Protein AF-0000000074021430 (afdb_homodimer)

Nearest PDB structures (foldseek):
  6lkw-assembly2_B  TM=9.966E-01  e=2.541E-20  Oncomelania hupensis
  6lkv-assembly1_A  TM=9.951E-01  e=5.961E-20  Oncomelania hupensis
  6lkw-assembly2_D  TM=9.944E-01  e=7.749E-20  Oncomelania hupensis
  6lkv-assembly2_C  TM=9.952E-01  e=1.149E-19  Oncomelania hupensis
  6lr3-assembly2_B  TM=9.972E-01  e=2.695E-19  Oncomelania hupensis

Organism: Pomacea canaliculata (NCBI:txid400727)

InterPro domains:
  IPR001398 Macrophage migration inhibitory factor [PF01187] (2-112)
  IPR001398 Macrophage migration inhibitory factor [PTHR11954] (1-112)
  IPR014347 Tautomerase/MIF superfamily [G3DSA:3.30.429.10] (1-115)
  IPR014347 Tautomerase/MIF superfamily [SSF55331] (2-114)

Solvent-accessible surface area (backbone atoms only — not comparable to full-atom values): 15609 Å² total; per-residue (Å²): 98,39,38,38,38,37,41,23,38,40,55,62,84,59,52,56,92,57,50,62,64,53,48,47,53,52,47,23,66,73,61,69,46,66,62,90,51,54,44,80,45,77,40,53,55,37,56,42,29,48,42,50,37,80,62,56,36,38,46,32,40,38,34,24,51,31,70,72,44,58,69,52,44,44,53,50,45,43,52,50,48,52,51,40,32,72,51,63,65,28,55,59,79,38,37,35,42,35,56,41,83,39,59,32,78,78,36,76,56,95,94,34,62,41,59,64,70,59,51,66,63,52,88,64,72,74,71,78,71,82,74,81,77,75,77,73,79,80,128,98,38,40,37,39,38,39,23,37,41,56,61,86,59,52,58,90,56,51,58,41,52,49,38,53,52,47,23,65,73,59,70,46,66,50,72,49,32,34,43,35,50,40,54,55,36,99,52,65,63,94,86,37,79,60,55,36,38,45,31,39,39,34,25,50,31,72,74,44,74,71,53,46,51,52,50,47,54,53,50,48,52,51,41,32,72,51,63,64,31,54,72,92,39,52,46,75,45,81,41,84,41,57,31,59,33,27,41,48,62,76,35,57,41,59,66,71,56,49,66,62,55,88,66,71,74,72,80,71,82,77,80,78,74,78,77,76,78,124

Foldseek 3Di:
DKAKEKEKLFDPVLADPCLQVVVLVVCCVLQLDDSVVYHYHYDYNDPDDDPPDRAIAMEMEIEDAASDDPVSVVVVLVVVLVSCCVRRVHDSVRYHYYYDYDQQQRDDDPRHGGDNVVNVVPPPPRPPDPPPPPPPPDD/DKAKEKEKLFDPVLADPCLFVVVLVVVCVLQLDDSVVYHYHYHYNDPDDDPPDRAIAMEMEIEDQASDDDVSVVVVLVVVLVSCCVRRVHDSVRYHYHYDYDQQQRDDDPHGTGDNVVRVVPPPPRPPDPPPPPPPPDD

Sequence (278 aa):
MPIICINTNVPSRVVPTFFHAKLTNMMFQALQKPREVVFIDLRAEADLMMGGDRNACVYATIECIGRLNPEKNLEITRMLEDYFIEHLKVRRERIVIIFKPVSALYCSFNGELHDPKIEQDLDLPLCPSASKETGGSSEMPIICINTNVPSRVVPTFFHAKLTNMMFQALQKPREVVFIDLRAEADLMMGGDRNACVYATIECIGRLNPEKNLEITRMLEDYFIEHLKVRRERIVIIFKPVSALYCSFNGELHDPKIEQDLDLPLCPSASKETGGSSE

pLDDT: mean 87.42, std 20.45, range [22.45, 98.81]

Radius of gyration: 21.58 Å; Cα contacts (8 Å, |Δi|>4): 486; chains: 2; bounding box: 51×89×57 Å

Structure (mmCIF, N/CA/C/O backbone):
data_AF-0000000074021430-model_v1
#
loop_
_entity.id
_entity.type
_entity.pdbx_description
1 polymer 'L-dopachrome isomerase'
#
loop_
_atom_site.group_PDB
_atom_site.id
_atom_site.type_symbol
_atom_site.label_atom_id
_atom_site.label_alt_id
_atom_site.label_comp_id
_atom_site.label_asym_id
_atom_site.label_entity_id
_atom_site.label_seq_id
_atom_site.pdbx_PDB_ins_code
_atom_site.Cartn_x
_atom_site.Cartn_y
_atom_site.Cartn_z
_atom_site.occupancy
_atom_site.B_iso_or_equiv
_atom_site.auth_seq_id
_atom_site.auth_comp_id
_atom_site.auth_asym_id
_atom_site.auth_atom_id
_atom_site.pdbx_PDB_model_num
ATOM 1 N N . MET A 1 1 ? 0.173 -18.625 0.93 1 83.44 1 MET A N 1
ATOM 2 C CA . MET A 1 1 ? -0.634 -17.609 1.598 1 83.44 1 MET A CA 1
ATOM 3 C C . MET A 1 1 ? -0.475 -16.25 0.915 1 83.44 1 MET A C 1
ATOM 5 O O . MET A 1 1 ? 0.293 -15.406 1.377 1 83.44 1 MET A O 1
ATOM 9 N N . PRO A 1 2 ? -1.214 -16.234 -0.148 1 94.44 2 PRO A N 1
ATOM 10 C CA . PRO A 1 2 ? -1.185 -14.906 -0.772 1 94.44 2 PRO A CA 1
ATOM 11 C C . PRO A 1 2 ? -2.199 -13.945 -0.16 1 94.44 2 PRO A C 1
ATOM 13 O O . PRO A 1 2 ? -3.348 -14.328 0.081 1 94.44 2 PRO A O 1
ATOM 16 N N . ILE A 1 3 ? -1.772 -12.781 0.214 1 97.44 3 ILE A N 1
ATOM 17 C CA . ILE A 1 3 ? -2.629 -11.703 0.702 1 97.44 3 ILE A CA 1
ATOM 18 C C . ILE A 1 3 ? -2.639 -10.555 -0.304 1 97.44 3 ILE A C 1
ATOM 20 O O . ILE A 1 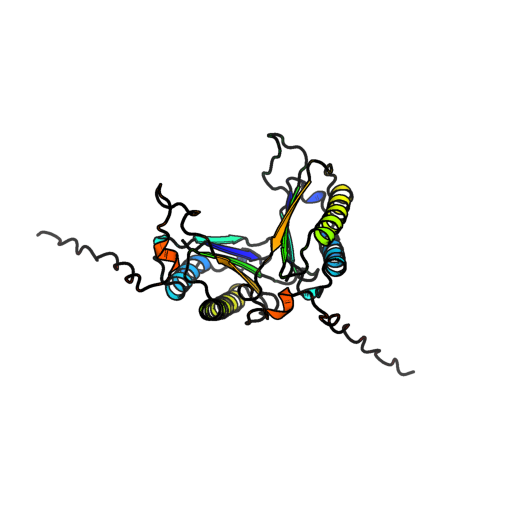3 ? -1.599 -9.953 -0.579 1 97.44 3 ILE A O 1
ATOM 24 N N . ILE A 1 4 ? -3.822 -10.312 -0.84 1 98.38 4 ILE A N 1
ATOM 25 C CA . ILE A 1 4 ? -4 -9.211 -1.785 1 98.38 4 ILE A CA 1
ATOM 26 C C . ILE A 1 4 ? -4.801 -8.094 -1.129 1 98.38 4 ILE A C 1
ATOM 28 O O . ILE A 1 4 ? -5.988 -8.25 -0.845 1 98.38 4 ILE A O 1
ATOM 32 N N . CYS A 1 5 ? -4.148 -7.008 -0.917 1 98.56 5 CYS A N 1
ATOM 33 C CA . CYS A 1 5 ? -4.797 -5.824 -0.362 1 98.56 5 CYS A CA 1
ATOM 34 C C . CYS A 1 5 ? -5.004 -4.762 -1.435 1 98.56 5 CYS A C 1
ATOM 36 O O . CYS A 1 5 ? -4.051 -4.359 -2.105 1 98.56 5 CYS A O 1
ATOM 38 N N . ILE A 1 6 ? -6.215 -4.34 -1.531 1 98.62 6 ILE A N 1
ATOM 39 C CA . ILE A 1 6 ? -6.574 -3.352 -2.545 1 98.62 6 ILE A CA 1
ATOM 40 C C . ILE A 1 6 ? -7.133 -2.1 -1.871 1 98.62 6 ILE A C 1
ATOM 42 O O . ILE A 1 6 ? -8.117 -2.172 -1.136 1 98.62 6 ILE A O 1
ATOM 46 N N . ASN A 1 7 ? -6.484 -0.989 -2.098 1 98.5 7 ASN A N 1
ATOM 47 C CA . ASN A 1 7 ? -6.934 0.303 -1.591 1 98.5 7 ASN A CA 1
ATOM 48 C C . ASN A 1 7 ? -7.375 1.228 -2.723 1 98.5 7 ASN A C 1
ATOM 50 O O . ASN A 1 7 ? -6.617 1.47 -3.662 1 98.5 7 ASN A O 1
ATOM 54 N N . THR A 1 8 ? -8.602 1.687 -2.609 1 98.5 8 THR A N 1
ATOM 55 C CA . THR A 1 8 ? -9.125 2.531 -3.678 1 98.5 8 THR A CA 1
ATOM 56 C C . THR A 1 8 ? -10.078 3.582 -3.117 1 98.5 8 THR A C 1
ATOM 58 O O . THR A 1 8 ? -10.672 3.387 -2.055 1 98.5 8 THR A O 1
ATOM 61 N N . ASN A 1 9 ? -10.156 4.707 -3.801 1 98.19 9 ASN A N 1
ATOM 62 C CA . ASN A 1 9 ? -11.094 5.75 -3.391 1 98.19 9 ASN A CA 1
ATOM 63 C C . ASN A 1 9 ? -12.43 5.621 -4.117 1 98.19 9 ASN A C 1
ATOM 65 O O . ASN A 1 9 ? -13.297 6.488 -3.992 1 98.19 9 ASN A O 1
ATOM 69 N N . VAL A 1 10 ? -12.539 4.578 -4.84 1 97.94 10 VAL A N 1
ATOM 70 C CA . VAL A 1 10 ? -13.773 4.309 -5.566 1 97.94 10 VAL A CA 1
ATOM 71 C C . VAL A 1 10 ? -14.891 3.977 -4.582 1 97.94 10 VAL A C 1
ATOM 73 O O . VAL A 1 10 ? -14.68 3.244 -3.611 1 97.94 10 VAL A O 1
ATOM 76 N N . PRO A 1 11 ? -16.109 4.547 -4.836 1 97.12 11 PRO A N 1
ATOM 77 C CA . PRO A 1 11 ? -17.234 4.242 -3.945 1 97.12 11 PRO A CA 1
ATOM 78 C C . PRO A 1 11 ? -17.562 2.752 -3.898 1 97.12 11 PRO A C 1
ATOM 80 O O . PRO A 1 11 ? -17.469 2.062 -4.914 1 97.12 11 PRO A O 1
ATOM 83 N N . SER A 1 12 ? -17.969 2.285 -2.717 1 95.88 12 SER A N 1
ATOM 84 C CA . SER A 1 12 ? -18.266 0.872 -2.502 1 95.88 12 SER A CA 1
ATOM 85 C C . SER A 1 12 ? -19.406 0.398 -3.4 1 95.88 12 SER A C 1
ATOM 87 O O . SER A 1 12 ? -19.453 -0.773 -3.781 1 95.88 12 SER A O 1
ATOM 89 N N . ARG A 1 13 ? -20.219 1.266 -3.744 1 95.31 13 ARG A N 1
ATOM 90 C CA . ARG A 1 13 ? -21.391 0.913 -4.547 1 95.31 13 ARG A CA 1
ATOM 91 C C . ARG A 1 13 ? -20.984 0.494 -5.953 1 95.31 13 ARG A C 1
ATOM 93 O O . ARG A 1 13 ? -21.734 -0.188 -6.648 1 95.31 13 ARG A O 1
ATOM 100 N N . VAL A 1 14 ? -19.859 0.948 -6.43 1 94.69 14 VAL A N 1
ATOM 101 C CA . VAL A 1 14 ? -19.375 0.645 -7.773 1 94.69 14 VAL A CA 1
ATOM 102 C C . VAL A 1 14 ? -18.766 -0.754 -7.797 1 94.69 14 VAL A C 1
ATOM 104 O O . VAL A 1 14 ? -18.594 -1.346 -8.867 1 94.69 14 VAL A O 1
ATOM 107 N N . VAL A 1 15 ? -18.453 -1.383 -6.664 1 96.44 15 VAL A N 1
ATOM 108 C CA . VAL A 1 15 ? -17.797 -2.678 -6.574 1 96.44 15 VAL A CA 1
ATOM 109 C C . VAL A 1 15 ? -18.812 -3.799 -6.777 1 96.44 15 VAL A C 1
ATOM 111 O O . VAL A 1 15 ? -19.734 -3.963 -5.973 1 96.44 15 VAL A O 1
ATOM 114 N N . PRO A 1 16 ? -18.609 -4.539 -7.77 1 97.06 16 PRO A N 1
ATOM 115 C CA . PRO A 1 16 ? -19.547 -5.637 -8 1 97.06 16 PRO A CA 1
ATOM 116 C C . PRO A 1 16 ? -19.547 -6.664 -6.871 1 97.06 16 PRO A C 1
ATOM 118 O O . PRO A 1 16 ? -18.531 -6.848 -6.199 1 97.06 16 PRO A O 1
ATOM 121 N N . THR A 1 17 ? -20.625 -7.398 -6.73 1 96.5 17 THR A N 1
ATOM 122 C CA . THR A 1 17 ? -20.781 -8.367 -5.652 1 96.5 17 THR A CA 1
ATOM 123 C C . THR A 1 17 ? -19.844 -9.555 -5.848 1 96.5 17 THR A C 1
ATOM 125 O O . THR A 1 17 ? -19.438 -10.195 -4.879 1 96.5 17 THR A O 1
ATOM 128 N N . PHE A 1 18 ? -19.5 -9.812 -7.098 1 97.44 18 PHE A N 1
ATOM 129 C CA . PHE A 1 18 ? -18.688 -10.977 -7.402 1 97.44 18 PHE A CA 1
ATOM 130 C C . PHE A 1 18 ? -17.203 -10.625 -7.348 1 97.44 18 PHE A C 1
ATOM 132 O O . PHE A 1 18 ? -16.344 -11.477 -7.602 1 97.44 18 PHE A O 1
ATOM 139 N N . PHE A 1 19 ? -16.891 -9.445 -7.043 1 98.12 19 PHE A N 1
ATOM 140 C CA . PHE A 1 19 ? -15.547 -8.898 -7.172 1 98.12 19 PHE A CA 1
ATOM 141 C C . PHE A 1 19 ? -14.539 -9.773 -6.434 1 98.12 19 PHE A C 1
ATOM 143 O O . PHE A 1 19 ? -13.531 -10.188 -7.012 1 98.12 19 PHE A O 1
ATOM 150 N N . HIS A 1 20 ? -14.844 -10.141 -5.188 1 97.94 20 HIS A N 1
ATOM 151 C CA . HIS A 1 20 ? -13.914 -10.883 -4.336 1 97.94 20 HIS A CA 1
ATOM 152 C C . HIS A 1 20 ? -13.734 -12.312 -4.824 1 97.94 20 HIS A C 1
ATOM 154 O O . HIS A 1 20 ? -12.609 -12.797 -4.949 1 97.94 20 HIS A O 1
ATOM 160 N N . ALA A 1 21 ? -14.805 -12.977 -5.145 1 97.56 21 ALA A N 1
ATOM 161 C CA . ALA A 1 21 ? -14.766 -14.375 -5.555 1 97.56 21 ALA A CA 1
ATOM 162 C C . ALA A 1 21 ? -14.023 -14.539 -6.875 1 97.56 21 ALA A C 1
ATOM 164 O O . ALA A 1 21 ? -13.188 -15.43 -7.02 1 97.56 21 ALA A O 1
ATOM 165 N N . LYS A 1 22 ? -14.367 -13.711 -7.773 1 98 22 LYS A N 1
ATOM 166 C CA . LYS A 1 22 ? -13.711 -13.766 -9.078 1 98 22 LYS A CA 1
ATOM 167 C C . LYS A 1 22 ? -12.211 -13.5 -8.953 1 98 22 LYS A C 1
ATOM 169 O O . LYS A 1 22 ? -11.398 -14.188 -9.562 1 98 22 LYS A O 1
ATOM 174 N N . LEU A 1 23 ? -11.875 -12.523 -8.172 1 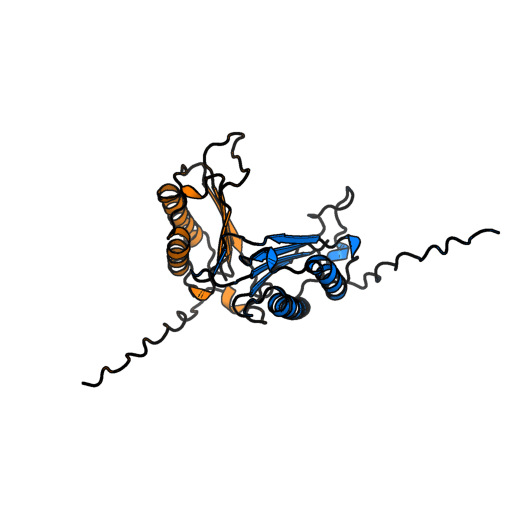98.06 23 LEU A N 1
ATOM 175 C CA . LEU A 1 23 ? -10.461 -12.203 -7.973 1 98.06 23 LEU A CA 1
ATOM 176 C C . LEU A 1 23 ? -9.734 -13.352 -7.297 1 98.06 23 LEU A C 1
ATOM 178 O O . LEU A 1 23 ? -8.586 -13.648 -7.633 1 98.06 23 LEU A O 1
ATOM 182 N N . THR A 1 24 ? -10.383 -13.961 -6.359 1 97.75 24 THR A N 1
ATOM 183 C CA . THR A 1 24 ? -9.797 -15.117 -5.699 1 97.75 24 THR A CA 1
ATOM 184 C C . THR A 1 24 ? -9.445 -16.203 -6.715 1 97.75 24 THR A C 1
ATOM 186 O O . THR A 1 24 ? -8.344 -16.766 -6.676 1 97.75 24 THR A O 1
ATOM 189 N N . ASN A 1 25 ? -10.32 -16.438 -7.602 1 97.12 25 ASN A N 1
ATOM 190 C CA . ASN A 1 25 ? -10.086 -17.438 -8.633 1 97.12 25 ASN A CA 1
ATOM 191 C C . ASN A 1 25 ? -8.938 -17.047 -9.555 1 97.12 25 ASN A C 1
ATOM 193 O O . ASN A 1 25 ? -8.117 -17.875 -9.938 1 97.12 25 ASN A O 1
ATOM 197 N N . MET A 1 26 ? -8.891 -15.812 -9.914 1 97.56 26 MET A N 1
ATOM 198 C CA . MET A 1 26 ? -7.824 -15.312 -10.773 1 97.56 26 MET A CA 1
ATOM 199 C C . MET A 1 26 ? -6.465 -15.492 -10.109 1 97.56 26 MET A C 1
ATOM 201 O O . MET A 1 26 ? -5.512 -15.938 -10.75 1 97.56 26 MET A O 1
ATOM 205 N N . MET A 1 27 ? -6.43 -15.195 -8.805 1 96.75 27 MET A N 1
ATOM 206 C CA . MET A 1 27 ? -5.16 -15.281 -8.086 1 96.75 27 MET A CA 1
ATOM 207 C C . MET A 1 27 ? -4.758 -16.734 -7.863 1 96.75 27 MET A C 1
ATOM 209 O O . MET A 1 27 ? -3.57 -17.062 -7.887 1 96.75 27 MET A O 1
ATOM 213 N N . PHE A 1 28 ? -5.719 -17.562 -7.656 1 94.44 28 PHE A N 1
ATOM 214 C CA . PHE A 1 28 ? -5.477 -19 -7.566 1 94.44 28 PHE A CA 1
ATOM 215 C C . PHE A 1 28 ? -4.785 -19.516 -8.828 1 94.44 28 PHE A C 1
ATOM 217 O O . PHE A 1 28 ? -3.775 -20.219 -8.742 1 94.44 28 PHE A O 1
ATOM 224 N N . GLN A 1 29 ? -5.297 -19.094 -9.875 1 94.12 29 GLN A N 1
ATOM 225 C CA . GLN A 1 29 ? -4.758 -19.547 -11.164 1 94.12 29 GLN A CA 1
ATOM 226 C C . GLN A 1 29 ? -3.377 -18.938 -11.414 1 94.12 29 GLN A C 1
ATOM 228 O O . GLN A 1 29 ? -2.479 -19.625 -11.906 1 94.12 29 GLN A O 1
ATOM 233 N N . ALA A 1 30 ? -3.17 -17.734 -11.094 1 94.25 30 ALA A N 1
ATOM 234 C CA . ALA A 1 30 ? -1.933 -17.016 -11.398 1 94.25 30 ALA A CA 1
ATOM 235 C C . ALA A 1 30 ? -0.794 -17.484 -10.5 1 94.25 30 ALA A C 1
ATOM 237 O O . ALA A 1 30 ? 0.336 -17.672 -10.961 1 94.25 30 ALA A O 1
ATOM 238 N N . LEU A 1 31 ? -1.043 -17.688 -9.203 1 92.38 31 LEU A N 1
ATOM 239 C CA . LEU A 1 31 ? -0.002 -18 -8.227 1 92.38 31 LEU A CA 1
ATOM 240 C C . LEU A 1 31 ? 0.097 -19.5 -7.992 1 92.38 31 LEU A C 1
ATOM 242 O O . LEU A 1 31 ? 1.078 -19.984 -7.422 1 92.38 31 LEU A O 1
ATOM 246 N N . GLN A 1 32 ? -0.935 -20.203 -8.438 1 88.75 32 GLN A N 1
ATOM 247 C CA . GLN A 1 32 ? -0.96 -21.656 -8.297 1 88.75 32 GLN A CA 1
ATOM 248 C C . GLN A 1 32 ? -0.855 -22.062 -6.832 1 88.75 32 GLN A C 1
ATOM 250 O O . GLN A 1 32 ? -0.042 -22.922 -6.477 1 88.75 32 GLN A O 1
ATOM 255 N N . LYS A 1 33 ? -1.546 -21.391 -5.988 1 87.44 33 LYS A N 1
ATOM 256 C CA . LYS A 1 33 ? -1.741 -21.719 -4.578 1 87.44 33 LYS A CA 1
ATOM 257 C C . LYS A 1 33 ? -3.193 -22.094 -4.297 1 87.44 33 LYS A C 1
ATOM 259 O O . LYS A 1 33 ? -4.098 -21.688 -5.031 1 87.44 33 LYS A O 1
ATOM 264 N N . PRO A 1 34 ? -3.365 -22.953 -3.326 1 90.19 34 PRO A N 1
ATOM 265 C CA . PRO A 1 34 ? -4.746 -23.359 -3.049 1 90.19 34 PRO A CA 1
ATOM 266 C C . PRO A 1 34 ? -5.676 -22.156 -2.822 1 90.19 34 PRO A C 1
ATOM 268 O O . PRO A 1 34 ? -5.273 -21.172 -2.217 1 90.19 34 PRO A O 1
ATOM 271 N N . ARG A 1 35 ? -6.816 -22.281 -3.326 1 93.12 35 ARG A N 1
ATOM 272 C CA . ARG A 1 35 ? -7.832 -21.234 -3.252 1 93.12 35 ARG A CA 1
ATOM 273 C C . ARG A 1 35 ? -8.148 -20.891 -1.803 1 93.12 35 ARG A C 1
ATOM 275 O O . ARG A 1 35 ? -8.398 -19.719 -1.484 1 93.12 35 ARG A O 1
ATOM 282 N N . GLU A 1 36 ? -8.078 -21.844 -0.968 1 92.88 36 GLU A N 1
ATOM 283 C CA . GLU A 1 36 ? -8.508 -21.719 0.42 1 92.88 36 GLU A CA 1
ATOM 284 C C . GLU A 1 36 ? -7.57 -20.828 1.219 1 92.88 36 GLU A C 1
ATOM 286 O O . GLU A 1 36 ? -7.922 -20.359 2.307 1 92.88 36 GLU A O 1
ATOM 291 N N . VAL A 1 37 ? -6.402 -20.562 0.705 1 92.75 37 VAL A N 1
ATOM 292 C CA . VAL A 1 37 ? -5.426 -19.828 1.492 1 92.75 37 VAL A CA 1
ATOM 293 C C . VAL A 1 37 ? -5.281 -18.406 0.939 1 92.75 37 VAL A C 1
ATOM 295 O O . VAL A 1 37 ? -4.473 -17.625 1.431 1 92.75 37 VAL A O 1
ATOM 298 N N . VAL A 1 38 ? -6.07 -18.016 -0.045 1 96.12 38 VAL A N 1
ATOM 299 C CA . VAL A 1 38 ? -5.953 -16.719 -0.698 1 96.12 38 VAL A CA 1
ATOM 300 C C . VAL A 1 38 ? -6.812 -15.695 0.034 1 96.12 38 VAL A C 1
ATOM 302 O O . VAL A 1 38 ? -8.016 -15.898 0.207 1 96.12 38 VAL A O 1
ATOM 305 N N . PHE A 1 39 ? -6.215 -14.562 0.472 1 97.38 39 PHE A N 1
ATOM 306 C CA . PHE A 1 39 ? -6.918 -13.445 1.098 1 97.38 39 PHE A CA 1
ATOM 307 C C . PHE A 1 39 ? -7.125 -12.312 0.105 1 97.38 39 PHE A C 1
ATOM 309 O O . PHE A 1 39 ? -6.199 -11.922 -0.61 1 97.38 39 PHE A O 1
ATOM 316 N N . ILE A 1 40 ? -8.391 -11.797 0.047 1 98.31 40 ILE A N 1
ATOM 317 C CA . ILE A 1 40 ? -8.68 -10.547 -0.653 1 98.31 40 ILE A CA 1
ATOM 318 C C . ILE A 1 40 ? -9.18 -9.5 0.34 1 98.31 40 ILE A C 1
ATOM 320 O O . ILE A 1 40 ? -10.211 -9.703 0.994 1 98.31 40 ILE A O 1
ATOM 324 N N . ASP A 1 41 ? -8.461 -8.492 0.504 1 98.19 41 ASP A N 1
ATOM 325 C CA . ASP A 1 41 ? -8.805 -7.383 1.384 1 98.19 41 ASP A CA 1
ATOM 326 C C . ASP A 1 41 ? -9.039 -6.102 0.585 1 98.19 41 ASP A C 1
ATOM 328 O O . ASP A 1 41 ? -8.086 -5.449 0.157 1 98.19 41 ASP A O 1
ATOM 332 N N . LEU A 1 42 ? -10.305 -5.738 0.372 1 98.25 42 LEU A N 1
ATOM 333 C CA . LEU A 1 42 ? -10.641 -4.555 -0.412 1 98.25 42 LEU A CA 1
ATOM 334 C C . LEU A 1 42 ? -11.086 -3.412 0.493 1 98.25 42 LEU A C 1
ATOM 336 O O . LEU A 1 42 ? -12.047 -3.559 1.257 1 98.25 42 LEU A O 1
ATOM 340 N N . ARG A 1 43 ? -10.375 -2.35 0.436 1 97.81 43 ARG A N 1
ATOM 341 C CA . ARG A 1 43 ? -10.75 -1.103 1.091 1 97.81 43 ARG A CA 1
ATOM 342 C C . ARG A 1 43 ? -11.219 -0.069 0.072 1 97.81 43 ARG A C 1
ATOM 344 O O . ARG A 1 43 ? -10.406 0.647 -0.513 1 97.81 43 ARG A O 1
ATOM 351 N N . ALA A 1 44 ? -12.508 0.015 -0.023 1 97.44 44 ALA A N 1
ATOM 352 C CA . ALA A 1 44 ? -13.102 1.015 -0.907 1 97.44 44 ALA A CA 1
ATOM 353 C C . ALA A 1 44 ? -13.359 2.322 -0.164 1 97.44 44 ALA A C 1
ATOM 355 O O . ALA A 1 44 ? -13.156 2.402 1.051 1 97.44 44 ALA A O 1
ATOM 356 N N . GLU A 1 45 ? -13.656 3.395 -0.873 1 96.44 45 GLU A N 1
ATOM 357 C CA . GLU A 1 45 ? -13.984 4.715 -0.34 1 96.44 45 GLU A CA 1
ATOM 358 C C . GLU A 1 45 ? -12.883 5.223 0.588 1 96.44 45 GLU A C 1
ATOM 360 O O . GLU A 1 45 ? -13.164 5.875 1.595 1 96.44 45 GLU A O 1
ATOM 365 N N . ALA A 1 46 ? -11.742 4.793 0.311 1 96.62 46 ALA A N 1
ATOM 366 C CA . ALA A 1 46 ? -10.602 5.258 1.098 1 96.62 46 ALA A CA 1
ATOM 367 C C . ALA A 1 46 ? -10.32 6.734 0.84 1 96.62 46 ALA A C 1
ATOM 369 O O . ALA A 1 46 ? -10.625 7.25 -0.237 1 96.62 46 ALA A O 1
ATOM 370 N N . ASP A 1 47 ? -9.852 7.473 1.902 1 97.31 47 ASP A N 1
ATOM 371 C CA . ASP A 1 47 ? -9.336 8.82 1.699 1 97.31 47 ASP A CA 1
ATOM 372 C C . ASP A 1 47 ? -7.953 8.781 1.049 1 97.31 47 ASP A C 1
ATOM 374 O O . ASP A 1 47 ? -6.938 8.969 1.724 1 97.31 47 ASP A O 1
ATOM 378 N N . LEU A 1 48 ? -8.016 8.5 -0.201 1 97.5 48 LEU A N 1
ATOM 379 C CA . LEU A 1 48 ? -6.832 8.211 -1.003 1 97.5 48 LEU A CA 1
ATOM 380 C C . LEU A 1 48 ? -6.762 9.125 -2.221 1 97.5 48 LEU A C 1
ATOM 382 O O . LEU A 1 48 ? -7.77 9.344 -2.896 1 97.5 48 LEU A O 1
ATOM 386 N N . MET A 1 49 ? -5.598 9.711 -2.416 1 97.38 49 MET A N 1
ATOM 387 C CA . MET A 1 49 ? -5.359 10.555 -3.58 1 97.38 49 MET A CA 1
ATOM 388 C C . MET A 1 49 ? -4.055 10.18 -4.273 1 97.38 49 MET A C 1
ATOM 390 O O . MET A 1 49 ? -3.107 9.742 -3.621 1 97.38 49 MET A O 1
ATOM 394 N N . MET A 1 50 ? -4.105 10.336 -5.512 1 96.62 50 MET A N 1
ATOM 395 C CA . MET A 1 50 ? -2.893 10.242 -6.316 1 96.62 50 MET A CA 1
ATOM 396 C C . MET A 1 50 ? -2.645 11.539 -7.078 1 96.62 50 MET A C 1
ATOM 398 O O . MET A 1 50 ? -3.559 12.086 -7.695 1 96.62 50 MET A O 1
ATOM 402 N N . GLY A 1 51 ? -1.43 12.008 -6.996 1 94.56 51 GLY A N 1
ATOM 403 C CA . GLY A 1 51 ? -1.089 13.234 -7.703 1 94.56 51 GLY A CA 1
ATOM 404 C C . GLY A 1 51 ? -1.786 14.461 -7.145 1 94.56 51 GLY A C 1
ATOM 405 O O . GLY A 1 51 ? -1.85 15.5 -7.805 1 94.56 51 GLY A O 1
ATOM 406 N N . GLY A 1 52 ? -2.422 14.32 -6.113 1 93.56 52 GLY A N 1
ATOM 407 C CA . GLY A 1 52 ? -3.057 15.453 -5.461 1 93.56 52 GLY A CA 1
ATOM 408 C C . GLY A 1 52 ? -4.492 15.664 -5.898 1 93.56 52 GLY A C 1
ATOM 409 O O . GLY A 1 52 ? -5.09 16.703 -5.602 1 93.56 52 GLY A O 1
ATOM 410 N N . ASP A 1 53 ? -4.969 14.742 -6.621 1 93.56 53 ASP A N 1
ATOM 411 C CA . ASP A 1 53 ? -6.359 14.875 -7.043 1 93.56 53 ASP A CA 1
ATOM 412 C C . ASP A 1 53 ? -7.191 13.68 -6.578 1 93.56 53 ASP A C 1
ATOM 414 O O . ASP A 1 53 ? -6.645 12.695 -6.07 1 93.56 53 ASP A O 1
ATOM 418 N N . ARG A 1 54 ? -8.539 13.836 -6.793 1 94.12 54 ARG A N 1
ATOM 419 C CA . ARG A 1 54 ? -9.43 12.844 -6.207 1 94.12 54 ARG A CA 1
ATOM 420 C C . ARG A 1 54 ? -9.992 11.914 -7.277 1 94.12 54 ARG A C 1
ATOM 422 O O . ARG A 1 54 ? -10.953 11.18 -7.031 1 94.12 54 ARG A O 1
ATOM 429 N N . ASN A 1 55 ? -9.32 11.891 -8.477 1 96.69 55 ASN A N 1
ATOM 430 C CA . ASN A 1 55 ? -9.734 10.93 -9.492 1 96.69 55 ASN A CA 1
ATOM 431 C C . ASN A 1 55 ? -9.539 9.492 -9.023 1 96.69 55 ASN A C 1
ATOM 433 O O . ASN A 1 55 ? -8.703 9.227 -8.156 1 96.69 55 ASN A O 1
ATOM 437 N N . ALA A 1 56 ? -10.328 8.633 -9.562 1 97.81 56 ALA A N 1
ATOM 438 C CA . ALA A 1 56 ? -10.273 7.227 -9.164 1 97.81 56 ALA A CA 1
ATOM 439 C C . ALA A 1 56 ? -8.852 6.68 -9.281 1 97.81 56 ALA A C 1
ATOM 441 O O . ALA A 1 56 ? -8.172 6.898 -10.281 1 97.81 56 ALA A O 1
ATOM 442 N N . CYS A 1 57 ? -8.43 5.969 -8.258 1 97.94 57 CYS A N 1
ATOM 443 C CA . CYS A 1 57 ? -7.098 5.375 -8.242 1 97.94 57 CYS A CA 1
ATOM 444 C C . CYS A 1 57 ? -7.066 4.133 -7.359 1 97.94 57 CYS A C 1
ATOM 446 O O . CYS A 1 57 ? -7.969 3.916 -6.555 1 97.94 57 CYS A O 1
ATOM 448 N N . VAL A 1 58 ? -6.055 3.309 -7.59 1 98.12 58 VAL A N 1
ATOM 449 C CA . VAL A 1 58 ? -5.902 2.064 -6.844 1 98.12 58 VAL A CA 1
ATOM 450 C C . VAL A 1 58 ? -4.426 1.81 -6.559 1 98.12 58 VAL A C 1
ATOM 452 O O . VAL A 1 58 ? -3.58 1.973 -7.441 1 98.12 58 VAL A O 1
ATOM 455 N N . TYR A 1 59 ? -4.121 1.56 -5.34 1 98 59 TYR A N 1
ATOM 456 C CA . TYR A 1 59 ? -2.855 0.869 -5.109 1 98 59 TYR A CA 1
ATOM 457 C C . TYR A 1 59 ? -3.078 -0.443 -4.367 1 98 59 TYR A C 1
ATOM 459 O O . TYR A 1 59 ? -3.9 -0.513 -3.449 1 98 59 TYR A O 1
ATOM 467 N N . ALA A 1 60 ? -2.436 -1.477 -4.84 1 98.31 60 ALA A N 1
ATOM 468 C CA . ALA A 1 60 ? -2.609 -2.818 -4.289 1 98.31 60 ALA A CA 1
ATOM 469 C C . ALA A 1 60 ? -1.268 -3.42 -3.879 1 98.31 60 ALA A C 1
ATOM 471 O O . ALA A 1 60 ? -0.227 -3.076 -4.445 1 98.31 60 ALA A O 1
ATOM 472 N N . THR A 1 61 ? -1.338 -4.262 -2.922 1 98 61 THR A N 1
ATOM 473 C CA . THR A 1 61 ? -0.163 -4.992 -2.457 1 98 61 THR A CA 1
ATOM 474 C C . THR A 1 61 ? -0.42 -6.496 -2.467 1 98 61 THR A C 1
ATOM 476 O O . THR A 1 61 ? -1.501 -6.949 -2.086 1 98 61 THR A O 1
ATOM 479 N N . ILE A 1 62 ? 0.535 -7.191 -2.932 1 97.81 62 ILE A N 1
ATOM 480 C CA . ILE A 1 62 ? 0.466 -8.648 -2.959 1 97.81 62 ILE A CA 1
ATOM 481 C C . ILE A 1 62 ? 1.61 -9.234 -2.135 1 97.81 62 ILE A C 1
ATOM 483 O O . ILE A 1 62 ? 2.783 -9.07 -2.48 1 97.81 62 ILE A O 1
ATOM 487 N N . GLU A 1 63 ? 1.273 -9.867 -1.086 1 96.94 63 GLU A N 1
ATOM 488 C CA . GLU A 1 63 ? 2.238 -10.578 -0.252 1 96.94 63 GLU A CA 1
ATOM 489 C C . GLU A 1 63 ? 2.127 -12.086 -0.444 1 96.94 63 GLU A C 1
ATOM 491 O O . GLU A 1 63 ? 1.038 -12.656 -0.33 1 96.94 63 GLU A O 1
ATOM 496 N N . CYS A 1 64 ? 3.209 -12.672 -0.648 1 94.94 64 CYS A N 1
ATOM 497 C CA . CYS A 1 64 ? 3.199 -14.094 -0.965 1 94.94 64 CYS A CA 1
ATOM 498 C C . CYS A 1 64 ? 4.551 -14.734 -0.655 1 94.94 64 CYS A C 1
ATOM 500 O O . CYS A 1 64 ? 5.59 -14.078 -0.759 1 94.94 64 CYS A O 1
ATOM 502 N N . ILE A 1 65 ? 4.418 -15.953 -0.209 1 93.69 65 ILE A N 1
ATOM 503 C CA . ILE A 1 65 ? 5.637 -16.734 -0.051 1 93.69 65 ILE A CA 1
ATOM 504 C C . ILE A 1 65 ? 6.004 -17.391 -1.38 1 93.69 65 ILE A C 1
ATOM 506 O O . ILE A 1 65 ? 5.23 -18.172 -1.926 1 93.69 65 ILE A O 1
ATOM 510 N N . GLY A 1 66 ? 7.031 -17.031 -1.885 1 89.75 66 GLY A N 1
ATOM 511 C CA . GLY A 1 66 ? 7.445 -17.625 -3.148 1 89.75 66 GLY A CA 1
ATOM 512 C C . GLY A 1 66 ? 6.57 -17.203 -4.316 1 89.75 66 GLY A C 1
ATOM 513 O O . GLY A 1 66 ? 5.664 -16.375 -4.156 1 89.75 66 GLY A O 1
ATOM 514 N N . ARG A 1 67 ? 6.836 -17.578 -5.504 1 89 67 ARG A N 1
ATOM 515 C CA . ARG A 1 67 ? 6.051 -17.438 -6.727 1 89 67 ARG A CA 1
ATOM 516 C C . ARG A 1 67 ? 6.102 -16.016 -7.25 1 89 67 ARG A C 1
ATOM 518 O O . ARG A 1 67 ? 5.32 -15.641 -8.125 1 89 67 ARG A O 1
ATOM 525 N N . LEU A 1 68 ? 6.867 -15.242 -6.676 1 92.19 68 LEU A N 1
ATOM 526 C CA . LEU A 1 68 ? 7.008 -13.875 -7.184 1 92.19 68 LEU A CA 1
ATOM 527 C C . LEU A 1 68 ? 8.336 -13.703 -7.91 1 92.19 68 LEU A C 1
ATOM 529 O O . LEU A 1 68 ? 9.391 -14.031 -7.367 1 92.19 68 LEU A O 1
ATOM 533 N N . ASN A 1 69 ? 8.258 -13.344 -9.055 1 92 69 ASN A N 1
ATOM 534 C CA . ASN A 1 69 ? 9.391 -13 -9.906 1 92 69 ASN A CA 1
ATOM 535 C C . ASN A 1 69 ? 8.984 -12.031 -11.016 1 92 69 ASN A C 1
ATOM 537 O O . ASN A 1 69 ? 7.797 -11.828 -11.258 1 92 69 ASN A O 1
ATOM 541 N N . PRO A 1 70 ? 9.914 -11.398 -11.688 1 93.44 70 PRO A N 1
ATOM 542 C CA . PRO A 1 70 ? 9.586 -10.336 -12.633 1 93.44 70 PRO A CA 1
ATOM 543 C C . PRO A 1 70 ? 8.617 -10.789 -13.727 1 93.44 70 PRO A C 1
ATOM 545 O O . PRO A 1 70 ? 7.688 -10.062 -14.078 1 93.44 70 PRO A O 1
ATOM 548 N N . GLU A 1 71 ? 8.859 -11.953 -14.227 1 94.06 71 GLU A N 1
ATOM 549 C CA . GLU A 1 71 ? 7.977 -12.461 -15.281 1 94.06 71 GLU A CA 1
ATOM 550 C C . GLU A 1 71 ? 6.555 -12.648 -14.758 1 94.06 71 GLU A C 1
ATOM 552 O O . GLU A 1 71 ? 5.598 -12.164 -15.375 1 94.06 71 GLU A O 1
ATOM 557 N N . LYS A 1 72 ? 6.383 -13.367 -13.703 1 93.5 72 LYS A N 1
ATOM 558 C CA . LYS A 1 72 ? 5.078 -13.609 -13.102 1 93.5 72 LYS A CA 1
ATOM 559 C C . LYS A 1 72 ? 4.445 -12.312 -12.609 1 93.5 72 LYS A C 1
ATOM 561 O O . LYS A 1 72 ? 3.238 -12.109 -12.75 1 93.5 72 LYS A O 1
ATOM 566 N N . ASN A 1 73 ? 5.281 -11.484 -12.023 1 95.69 73 ASN A N 1
ATOM 567 C CA . ASN A 1 73 ? 4.797 -10.188 -11.555 1 95.69 73 ASN A CA 1
ATOM 568 C C . ASN A 1 73 ? 4.16 -9.383 -12.688 1 95.69 73 ASN A C 1
ATOM 570 O O . ASN A 1 73 ? 3.125 -8.742 -12.492 1 95.69 73 ASN A O 1
ATOM 574 N N . LEU A 1 74 ? 4.805 -9.398 -13.812 1 96.25 74 LEU A N 1
ATOM 575 C CA . LEU A 1 74 ? 4.289 -8.656 -14.953 1 96.25 74 LEU A CA 1
ATOM 576 C C . LEU A 1 74 ? 2.951 -9.219 -15.414 1 96.25 74 LEU A C 1
ATOM 578 O O . LEU A 1 74 ? 2.018 -8.469 -15.695 1 96.25 74 LEU A O 1
ATOM 582 N N . GLU A 1 75 ? 2.926 -10.492 -15.461 1 96.31 75 GLU A N 1
ATOM 583 C CA . GLU A 1 75 ? 1.688 -11.156 -15.852 1 96.31 75 GLU A CA 1
ATOM 584 C C . GLU A 1 75 ? 0.547 -10.805 -14.898 1 96.31 75 GLU A C 1
ATOM 586 O O . GLU A 1 75 ? -0.548 -10.453 -15.336 1 96.31 75 GLU A O 1
ATOM 591 N N . ILE A 1 76 ? 0.784 -10.93 -13.656 1 97.25 76 ILE A N 1
ATOM 592 C CA . ILE A 1 76 ? -0.219 -10.648 -12.641 1 97.25 76 ILE A CA 1
ATOM 593 C C . ILE A 1 76 ? -0.626 -9.18 -12.703 1 97.25 76 ILE A C 1
ATOM 595 O O . ILE A 1 76 ? -1.806 -8.852 -12.562 1 97.25 76 ILE A O 1
ATOM 599 N N . THR A 1 77 ? 0.296 -8.344 -12.945 1 97.5 77 THR A N 1
ATOM 600 C CA . THR A 1 77 ? 0.048 -6.91 -13.062 1 97.5 77 THR A CA 1
ATOM 601 C C . THR A 1 77 ? -0.975 -6.629 -14.156 1 97.5 77 THR A C 1
ATOM 603 O O . THR A 1 77 ? -1.974 -5.945 -13.922 1 97.5 77 THR A O 1
ATOM 606 N N . ARG A 1 78 ? -0.726 -7.145 -15.242 1 97.31 78 ARG A N 1
ATOM 607 C CA . ARG A 1 78 ? -1.611 -6.883 -16.375 1 97.31 78 ARG A CA 1
ATOM 608 C C . ARG A 1 78 ? -3.002 -7.457 -16.125 1 97.31 78 ARG A C 1
ATOM 610 O O . ARG A 1 78 ? -4.008 -6.816 -16.438 1 97.31 78 ARG A O 1
ATOM 617 N N . MET A 1 79 ? -2.971 -8.578 -15.555 1 97.88 79 MET A N 1
ATOM 618 C CA . MET A 1 79 ? -4.238 -9.227 -15.227 1 97.88 79 MET A CA 1
ATOM 619 C C . MET A 1 79 ? -5.043 -8.383 -14.242 1 97.88 79 MET A C 1
ATOM 621 O O . MET A 1 79 ? -6.227 -8.117 -14.461 1 97.88 79 MET A O 1
ATOM 625 N N . LEU A 1 80 ? -4.453 -7.957 -13.219 1 98.19 80 LEU A N 1
ATOM 626 C CA . LEU A 1 80 ? -5.121 -7.184 -12.18 1 98.19 80 LEU A CA 1
ATOM 627 C C . LEU A 1 80 ? -5.523 -5.809 -12.695 1 98.19 80 LEU A C 1
ATOM 629 O O . LEU A 1 80 ? -6.605 -5.312 -12.375 1 98.19 80 LEU A O 1
ATOM 633 N N . GLU A 1 81 ? -4.66 -5.195 -13.461 1 97.75 81 GLU A N 1
ATOM 634 C CA . GLU A 1 81 ? -5 -3.893 -14.031 1 97.75 81 GLU A CA 1
ATOM 635 C C . GLU A 1 81 ? -6.25 -3.977 -14.898 1 97.75 81 GLU A C 1
ATOM 637 O O . GLU A 1 81 ? -7.152 -3.146 -14.781 1 97.75 81 GLU A O 1
ATOM 642 N N . ASP A 1 82 ? -6.25 -4.973 -15.719 1 98.06 82 ASP A N 1
ATOM 643 C CA . ASP A 1 82 ? -7.434 -5.164 -16.562 1 98.06 82 ASP A CA 1
ATOM 644 C C . ASP A 1 82 ? -8.68 -5.367 -15.703 1 98.06 82 ASP A C 1
ATOM 646 O O . ASP A 1 82 ? -9.75 -4.84 -16.016 1 98.06 82 ASP A O 1
ATOM 650 N N . TYR A 1 83 ? -8.547 -6.145 -14.68 1 98.44 83 TYR A N 1
ATOM 651 C CA . TYR A 1 83 ? -9.656 -6.426 -13.773 1 98.44 83 TYR A CA 1
ATOM 652 C C . TYR A 1 83 ? -10.156 -5.148 -13.109 1 98.44 83 TYR A C 1
ATOM 654 O O . TYR A 1 83 ? -11.367 -4.922 -13.016 1 98.44 83 TYR A O 1
ATOM 662 N N . PHE A 1 84 ? -9.273 -4.309 -12.625 1 98.31 84 PHE A N 1
ATOM 663 C CA . PHE A 1 84 ? -9.633 -3.068 -11.953 1 98.31 84 PHE A CA 1
ATOM 664 C C . PHE A 1 84 ? -10.25 -2.076 -12.93 1 98.31 84 PHE A C 1
ATOM 666 O O . PHE A 1 84 ? -11.203 -1.374 -12.586 1 98.31 84 PHE A O 1
ATOM 673 N N . ILE A 1 85 ? -9.672 -1.978 -14.133 1 98.12 85 ILE A N 1
ATOM 674 C CA . ILE A 1 85 ? -10.219 -1.09 -15.156 1 98.12 85 ILE A CA 1
ATOM 675 C C . ILE A 1 85 ? -11.656 -1.483 -15.469 1 98.12 85 ILE A C 1
ATOM 677 O O . ILE A 1 85 ? -12.547 -0.628 -15.516 1 98.12 85 ILE A O 1
ATOM 681 N N . GLU A 1 86 ? -11.867 -2.707 -15.594 1 97.94 86 GLU A N 1
ATOM 682 C CA . GLU A 1 86 ? -13.172 -3.213 -15.992 1 97.94 86 GLU A CA 1
ATOM 683 C C . GLU A 1 86 ? -14.203 -2.988 -14.891 1 97.94 86 GLU A C 1
ATOM 685 O O . GLU A 1 86 ? -15.336 -2.58 -15.164 1 97.94 86 GLU A O 1
ATOM 690 N N . HIS A 1 87 ? -13.844 -3.184 -13.656 1 97.88 87 HIS A N 1
ATOM 691 C CA . HIS A 1 87 ? -14.875 -3.293 -12.625 1 97.88 87 HIS A CA 1
ATOM 692 C C . HIS A 1 87 ? -14.852 -2.086 -11.695 1 97.88 87 HIS A C 1
ATOM 694 O O . HIS A 1 87 ? -15.836 -1.804 -11.016 1 97.88 87 HIS A O 1
ATOM 700 N N . LEU A 1 88 ? -13.734 -1.422 -11.609 1 97.56 88 LEU A N 1
ATOM 701 C CA . LEU A 1 88 ? -13.648 -0.254 -10.734 1 97.56 88 LEU A CA 1
ATOM 702 C C . LEU A 1 88 ? -13.555 1.029 -11.555 1 97.56 88 LEU A C 1
ATOM 704 O O . LEU A 1 88 ? -13.594 2.129 -11 1 97.56 88 LEU A O 1
ATOM 708 N N . LYS A 1 89 ? -13.367 0.916 -12.836 1 96.62 89 LYS A N 1
ATOM 709 C CA . LYS A 1 89 ? -13.344 2.043 -13.766 1 96.62 89 LYS A CA 1
ATOM 710 C C . LYS A 1 89 ? -12.219 3.016 -13.414 1 96.62 89 LYS A C 1
ATOM 712 O O . LYS A 1 89 ? -12.438 4.227 -13.352 1 96.62 89 LYS A O 1
ATOM 717 N N . VAL A 1 90 ? -11.133 2.455 -13.234 1 97.62 90 VAL A N 1
ATOM 718 C CA . VAL A 1 90 ? -9.93 3.232 -12.953 1 97.62 90 VAL A CA 1
ATOM 719 C C . VAL A 1 90 ? -8.992 3.195 -14.164 1 97.62 90 VAL A C 1
ATOM 721 O O . VAL A 1 90 ? -8.883 2.17 -14.836 1 97.62 90 VAL A O 1
ATOM 724 N N . ARG A 1 91 ? -8.43 4.348 -14.43 1 96.81 91 ARG A N 1
ATOM 725 C CA . ARG A 1 91 ? -7.473 4.395 -15.531 1 96.81 91 ARG A CA 1
ATOM 726 C C . ARG A 1 91 ? -6.215 3.6 -15.195 1 96.81 91 ARG A C 1
ATOM 728 O O . ARG A 1 91 ? -5.793 3.549 -14.039 1 96.81 91 ARG A O 1
ATOM 735 N N . ARG A 1 92 ? -5.59 3.084 -16.188 1 96.44 92 ARG A N 1
ATOM 736 C CA . ARG A 1 92 ? -4.445 2.199 -16.016 1 96.44 92 ARG A CA 1
ATOM 737 C C . ARG A 1 92 ? -3.291 2.924 -15.336 1 96.44 92 ARG A C 1
ATOM 739 O O . ARG A 1 92 ? -2.592 2.344 -14.508 1 96.44 92 ARG A O 1
ATOM 746 N N . GLU A 1 93 ? -3.117 4.219 -15.703 1 94.62 93 GLU A N 1
ATOM 747 C CA . GLU A 1 93 ? -1.979 4.969 -15.188 1 94.62 93 GLU A CA 1
ATOM 748 C C . GLU A 1 93 ? -2.186 5.34 -13.719 1 94.62 93 GLU A C 1
ATOM 750 O O . GLU A 1 93 ? -1.287 5.895 -13.078 1 94.62 93 GLU A O 1
ATOM 755 N N . ARG A 1 94 ? -3.34 5.035 -13.211 1 96.56 94 ARG A N 1
ATOM 756 C CA . ARG A 1 94 ? -3.643 5.348 -11.82 1 96.56 94 ARG A CA 1
ATOM 757 C C . ARG A 1 94 ? -3.758 4.078 -10.984 1 96.56 94 ARG A C 1
ATOM 759 O O . ARG A 1 94 ? -4.395 4.078 -9.93 1 96.56 94 ARG A O 1
ATOM 766 N N . ILE A 1 95 ? -3.195 3.006 -11.5 1 97.44 95 ILE A N 1
ATOM 767 C CA . ILE A 1 95 ? -3.137 1.729 -10.797 1 97.44 95 ILE A CA 1
ATOM 768 C C . ILE A 1 95 ? -1.683 1.371 -10.492 1 97.44 95 ILE A C 1
ATOM 770 O O . ILE A 1 95 ? -0.837 1.379 -11.391 1 97.44 95 ILE A O 1
ATOM 774 N N . VAL A 1 96 ? -1.431 1.102 -9.227 1 97.38 96 VAL A N 1
ATOM 775 C CA . VAL A 1 96 ? -0.098 0.664 -8.82 1 97.38 96 VAL A CA 1
ATOM 776 C C . VAL A 1 96 ? -0.202 -0.615 -7.996 1 97.38 96 VAL A C 1
ATOM 778 O O . VAL A 1 96 ? -1.055 -0.721 -7.109 1 97.38 96 VAL A O 1
ATOM 781 N N . ILE A 1 97 ? 0.602 -1.536 -8.312 1 97.88 97 ILE A N 1
ATOM 782 C CA . ILE A 1 97 ? 0.618 -2.812 -7.605 1 97.88 97 ILE A CA 1
ATOM 783 C C . ILE A 1 97 ? 2.021 -3.092 -7.074 1 97.88 97 ILE A C 1
ATOM 785 O O . ILE A 1 97 ? 3.002 -3.01 -7.816 1 97.88 97 ILE A O 1
ATOM 789 N N . ILE A 1 98 ? 2.104 -3.43 -5.836 1 97.75 98 ILE A N 1
ATOM 790 C CA . ILE A 1 98 ? 3.375 -3.725 -5.188 1 97.75 98 ILE A CA 1
ATOM 791 C C . ILE A 1 98 ? 3.414 -5.191 -4.766 1 97.75 98 ILE A C 1
ATOM 793 O O . ILE A 1 98 ? 2.471 -5.688 -4.145 1 97.75 98 ILE A O 1
ATOM 797 N N . PHE A 1 99 ? 4.508 -5.832 -5.121 1 97.31 99 PHE A N 1
ATOM 798 C CA . PHE A 1 99 ? 4.727 -7.219 -4.734 1 97.31 99 PHE A CA 1
ATOM 799 C C . PHE A 1 99 ? 5.703 -7.312 -3.57 1 97.31 99 PHE A C 1
ATOM 801 O O . PHE A 1 99 ? 6.789 -6.734 -3.619 1 97.31 99 PHE A O 1
ATOM 808 N N . LYS A 1 100 ? 5.32 -8.062 -2.551 1 96 100 LYS A N 1
ATOM 809 C CA . LYS A 1 100 ? 6.145 -8.195 -1.354 1 96 100 LYS A CA 1
ATOM 810 C C . LYS A 1 100 ? 6.406 -9.664 -1.028 1 96 100 LYS A C 1
ATOM 812 O O . LYS A 1 100 ? 5.543 -10.352 -0.472 1 96 100 LYS A O 1
ATOM 817 N N . PRO A 1 101 ? 7.602 -10.039 -1.325 1 94.94 101 PRO A N 1
ATOM 818 C CA . PRO A 1 101 ? 7.934 -11.414 -0.932 1 94.94 101 PRO A CA 1
ATOM 819 C C . PRO A 1 101 ? 7.961 -11.602 0.583 1 94.94 101 PRO A C 1
ATOM 821 O O . PRO A 1 101 ? 8.461 -10.734 1.308 1 94.94 101 PRO A O 1
ATOM 824 N N . VAL A 1 102 ? 7.43 -12.711 0.987 1 95.19 102 VAL A N 1
ATOM 825 C CA . VAL A 1 102 ? 7.422 -13.078 2.4 1 95.19 102 VAL A CA 1
ATOM 826 C C . VAL A 1 102 ? 8.266 -14.328 2.609 1 95.19 102 VAL A C 1
ATOM 828 O O . VAL A 1 102 ? 8.125 -15.312 1.874 1 95.19 102 VAL A O 1
ATOM 831 N N . SER A 1 103 ? 9.148 -14.219 3.572 1 94.44 103 SER A N 1
ATOM 832 C CA . SER A 1 103 ? 9.938 -15.398 3.891 1 94.44 103 SER A CA 1
ATOM 833 C C . SER A 1 103 ? 9.102 -16.453 4.602 1 94.44 103 SER A C 1
ATOM 835 O O . SER A 1 103 ? 8.281 -16.125 5.465 1 94.44 103 SER A O 1
ATOM 837 N N . ALA A 1 104 ? 9.336 -17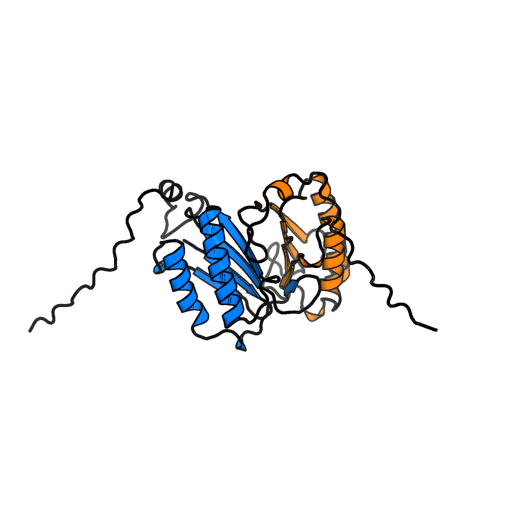.672 4.262 1 93.31 104 ALA A N 1
ATOM 838 C CA . ALA A 1 104 ? 8.531 -18.797 4.746 1 93.31 104 ALA A CA 1
ATOM 839 C C . ALA A 1 104 ? 8.547 -18.859 6.27 1 93.31 104 ALA A C 1
ATOM 841 O O . ALA A 1 104 ? 7.5 -19.047 6.895 1 93.31 104 ALA A O 1
ATOM 842 N N . LEU A 1 105 ? 9.672 -18.594 6.918 1 94.62 105 LEU A N 1
ATOM 843 C CA . LEU A 1 105 ? 9.812 -18.719 8.367 1 94.62 105 LEU A CA 1
ATOM 844 C C . LEU A 1 105 ? 9.234 -17.484 9.07 1 94.62 105 LEU A C 1
ATOM 846 O O . LEU A 1 105 ? 9.18 -17.453 10.305 1 94.62 105 LEU A O 1
ATOM 850 N N . TYR A 1 106 ? 8.758 -16.672 8.344 1 94.81 106 TYR A N 1
ATOM 851 C CA . TYR A 1 106 ? 8.156 -15.469 8.914 1 94.81 106 TYR A CA 1
ATOM 852 C C . TYR A 1 106 ? 6.648 -15.453 8.688 1 94.81 106 TYR A C 1
ATOM 854 O O . TYR A 1 106 ? 6.004 -14.414 8.852 1 94.81 106 TYR A O 1
ATOM 862 N N . CYS A 1 107 ? 6.199 -16.531 8.312 1 94.5 107 CYS A N 1
ATOM 863 C CA . CYS A 1 107 ? 4.77 -16.656 8.062 1 94.5 107 CYS A CA 1
ATOM 864 C C . CYS A 1 107 ? 4.191 -17.891 8.742 1 94.5 107 CYS A C 1
ATOM 866 O O . CYS A 1 107 ? 4.719 -18.984 8.578 1 94.5 107 CYS A O 1
ATOM 868 N N . SER A 1 108 ? 3.133 -17.672 9.469 1 95.44 108 SER A N 1
ATOM 869 C CA . SER A 1 108 ? 2.51 -18.781 10.188 1 95.44 108 SER A CA 1
ATOM 870 C C . SER A 1 108 ? 1.289 -19.297 9.438 1 95.44 108 SER A C 1
ATOM 872 O O . SER A 1 108 ? 0.705 -18.594 8.617 1 95.44 108 SER A O 1
ATOM 874 N N . PHE A 1 109 ? 1.009 -20.531 9.609 1 90.81 109 PHE A N 1
ATOM 875 C CA . PHE A 1 109 ? -0.213 -21.172 9.133 1 90.81 109 PHE A CA 1
ATOM 876 C C . PHE A 1 109 ? -0.567 -22.375 9.992 1 90.81 109 PHE A C 1
ATOM 878 O O . PHE A 1 109 ? 0.274 -23.25 10.227 1 90.81 109 PHE A O 1
ATOM 885 N N . ASN A 1 110 ? -1.775 -22.297 10.516 1 92.81 110 ASN A N 1
ATOM 886 C CA . ASN A 1 110 ? -2.299 -23.422 11.281 1 92.81 110 ASN A CA 1
ATOM 887 C C . ASN A 1 110 ? -1.355 -23.828 12.414 1 92.81 110 ASN A C 1
ATOM 889 O O . ASN A 1 110 ? -1.046 -25 12.586 1 92.81 110 ASN A O 1
ATOM 893 N N . GLY A 1 111 ? -0.864 -22.859 13.125 1 94.88 111 GLY A N 1
ATOM 894 C CA . GLY A 1 111 ? -0.069 -23.078 14.32 1 94.88 111 GLY A CA 1
ATOM 895 C C . GLY A 1 111 ? 1.386 -23.391 14.023 1 94.88 111 GLY A C 1
ATOM 896 O O . GLY A 1 111 ? 2.158 -23.703 14.93 1 94.88 111 GLY A O 1
ATOM 897 N N . GLU A 1 112 ? 1.774 -23.359 12.742 1 94.38 112 GLU A N 1
ATOM 898 C CA . GLU A 1 112 ? 3.146 -23.641 12.328 1 94.38 112 GLU A CA 1
ATOM 899 C C . GLU A 1 112 ? 3.684 -22.516 11.43 1 94.38 112 GLU A C 1
ATOM 901 O O . GLU A 1 112 ? 2.928 -21.656 10.992 1 94.38 112 GLU A O 1
ATOM 906 N N . LEU A 1 113 ? 5.121 -22.625 11.305 1 94.25 113 LEU A N 1
ATOM 907 C CA . LEU A 1 113 ? 5.719 -21.781 10.281 1 94.25 113 LEU A CA 1
ATOM 908 C C . LEU A 1 113 ? 5.855 -22.531 8.961 1 94.25 113 LEU A C 1
ATOM 910 O O . LEU A 1 113 ? 5.844 -23.766 8.953 1 94.25 113 LEU A O 1
ATOM 914 N N . HIS A 1 114 ? 5.859 -21.812 7.879 1 91.31 114 HIS A N 1
ATOM 915 C CA . HIS A 1 114 ? 5.98 -22.469 6.574 1 91.31 114 HIS A CA 1
ATOM 916 C C . HIS A 1 114 ? 7.379 -23.047 6.375 1 91.31 114 HIS A C 1
ATOM 918 O O . HIS A 1 114 ? 8.344 -22.547 6.961 1 91.31 114 HIS A O 1
ATOM 924 N N . ASP A 1 115 ? 7.312 -24.031 5.605 1 89 115 ASP A N 1
ATOM 925 C CA . ASP A 1 115 ? 8.578 -24.672 5.262 1 89 115 ASP A CA 1
ATOM 926 C C . ASP A 1 115 ? 9.367 -23.828 4.258 1 89 115 ASP A C 1
ATOM 928 O O . ASP A 1 115 ? 8.836 -23.453 3.211 1 89 115 ASP A O 1
ATOM 932 N N . PRO A 1 116 ? 10.648 -23.578 4.523 1 89.25 116 PRO A N 1
ATOM 933 C CA . PRO A 1 116 ? 11.477 -22.781 3.615 1 89.25 116 PRO A CA 1
ATOM 934 C C . PRO A 1 116 ? 11.539 -23.359 2.205 1 89.25 116 PRO A C 1
ATOM 936 O O . PRO A 1 116 ? 11.828 -22.641 1.249 1 89.25 116 PRO A O 1
ATOM 939 N N . LYS A 1 117 ? 11.203 -24.562 1.96 1 85.44 117 LYS A N 1
ATOM 940 C CA . LYS A 1 117 ? 11.25 -25.219 0.655 1 85.44 117 LYS A CA 1
ATOM 941 C C . LYS A 1 117 ? 10.211 -24.625 -0.295 1 85.44 117 LYS A C 1
ATOM 943 O O . LYS A 1 117 ? 10.383 -24.656 -1.515 1 85.44 117 LYS A O 1
ATOM 948 N N . ILE A 1 118 ? 9.195 -24.062 0.272 1 83.25 118 ILE A N 1
ATOM 949 C CA . ILE A 1 118 ? 8.109 -23.547 -0.555 1 83.25 118 ILE A CA 1
ATOM 950 C C . ILE A 1 118 ? 8.562 -22.266 -1.26 1 83.25 118 ILE A C 1
ATOM 952 O O . ILE A 1 118 ? 7.938 -21.828 -2.229 1 83.25 118 ILE A O 1
ATOM 956 N N . GLU A 1 119 ? 9.594 -21.656 -0.79 1 85.31 119 GLU A N 1
ATOM 957 C CA . GLU A 1 119 ? 10.148 -20.469 -1.422 1 85.31 119 GLU A CA 1
ATOM 958 C C . GLU A 1 119 ? 10.766 -20.797 -2.779 1 85.31 119 GLU A C 1
ATOM 960 O O . GLU A 1 119 ? 10.891 -19.922 -3.639 1 85.31 119 GLU A O 1
ATOM 965 N N . GLN A 1 120 ? 11.344 -21.953 -3.025 1 74.81 120 GLN A N 1
ATOM 966 C CA . GLN A 1 120 ? 12.086 -22.328 -4.223 1 74.81 120 GLN A CA 1
ATOM 967 C C . GLN A 1 120 ? 11.133 -22.719 -5.355 1 74.81 120 GLN A C 1
ATOM 969 O O . GLN A 1 120 ? 11.555 -22.859 -6.504 1 74.81 120 GLN A O 1
ATOM 974 N N . ASP A 1 121 ? 9.867 -22.219 -5.395 1 63.94 121 ASP A N 1
ATOM 975 C CA . ASP A 1 121 ? 8.875 -22.422 -6.445 1 63.94 121 ASP A CA 1
ATOM 976 C C . ASP A 1 121 ? 9.078 -23.766 -7.145 1 63.94 121 ASP A C 1
ATOM 978 O O . ASP A 1 121 ? 8.641 -23.953 -8.281 1 63.94 121 ASP A O 1
ATOM 982 N N . LEU A 1 122 ? 10.016 -24.641 -6.652 1 53.03 122 LEU A N 1
ATOM 983 C CA . LEU A 1 122 ? 10.25 -25.891 -7.352 1 53.03 122 LEU A CA 1
ATOM 984 C C . LEU A 1 122 ? 8.93 -26.609 -7.648 1 53.03 122 LEU A C 1
ATOM 986 O O . LEU A 1 122 ? 7.902 -26.281 -7.043 1 53.03 122 LEU A O 1
ATOM 990 N N . ASP A 1 123 ? 8.898 -27.922 -8.156 1 47.62 123 ASP A N 1
ATOM 991 C CA . ASP A 1 123 ? 7.82 -28.75 -8.664 1 47.62 123 ASP A CA 1
ATOM 992 C C . ASP A 1 123 ? 6.68 -28.859 -7.66 1 47.62 123 ASP A C 1
ATOM 994 O O . ASP A 1 123 ? 6.613 -29.812 -6.883 1 47.62 123 ASP A O 1
ATOM 998 N N . LEU A 1 124 ? 6.418 -27.812 -6.906 1 47.81 124 LEU A N 1
ATOM 999 C CA . LEU A 1 124 ? 5.438 -28.219 -5.902 1 47.81 124 LEU A CA 1
ATOM 1000 C C . LEU A 1 124 ? 4.234 -28.891 -6.559 1 47.81 124 LEU A C 1
ATOM 1002 O O . LEU A 1 124 ? 3.738 -28.422 -7.586 1 47.81 124 LEU A O 1
ATOM 1006 N N . PRO A 1 125 ? 3.961 -30.031 -6.246 1 42.97 125 PRO A N 1
ATOM 1007 C CA . PRO A 1 125 ? 2.771 -30.734 -6.715 1 42.97 125 PRO A CA 1
ATOM 1008 C C . PRO A 1 125 ? 1.502 -29.891 -6.633 1 42.97 125 PRO A C 1
ATOM 1010 O O . PRO A 1 125 ? 1.385 -29.031 -5.754 1 42.97 125 PRO A O 1
ATOM 1013 N N . LEU A 1 126 ? 0.873 -29.562 -7.789 1 43.72 126 LEU A N 1
ATOM 1014 C CA . LEU A 1 126 ? -0.5 -29.078 -7.871 1 43.72 126 LEU A CA 1
ATOM 1015 C C . LEU A 1 126 ? -1.309 -29.531 -6.66 1 43.72 126 LEU A C 1
ATOM 1017 O O . LEU A 1 126 ? -1.15 -30.656 -6.188 1 43.72 126 LEU A O 1
ATOM 1021 N N . CYS A 1 127 ? -1.561 -28.672 -5.719 1 42.28 127 CYS A N 1
ATOM 1022 C CA . CYS A 1 127 ? -2.396 -29.062 -4.59 1 42.28 127 CYS A CA 1
ATOM 1023 C C . CYS A 1 127 ? -3.383 -30.156 -4.992 1 42.28 127 CYS A C 1
ATOM 1025 O O . CYS A 1 127 ? -3.998 -30.078 -6.059 1 42.28 127 CYS A O 1
ATOM 1027 N N . PRO A 1 128 ? -3.414 -31.234 -4.355 1 36.62 128 PRO A N 1
ATOM 1028 C CA . PRO A 1 128 ? -4.391 -32.281 -4.664 1 36.62 128 PRO A CA 1
ATOM 1029 C C . PRO A 1 128 ? -5.824 -31.766 -4.707 1 36.62 128 PRO A C 1
ATOM 1031 O O . PRO A 1 128 ? -6.172 -30.844 -3.959 1 36.62 128 PRO A O 1
ATOM 1034 N N . SER A 1 129 ? -6.512 -31.656 -5.906 1 35.28 129 SER A N 1
ATOM 1035 C CA . SER A 1 129 ? -7.953 -31.453 -6.027 1 35.28 129 SER A CA 1
ATOM 1036 C C . SER A 1 129 ? -8.703 -32.125 -4.883 1 35.28 129 SER A C 1
ATOM 1038 O O . SER A 1 129 ? -8.383 -33.25 -4.504 1 35.28 129 SER A O 1
ATOM 1040 N N . ALA A 1 130 ? -9.422 -31.359 -3.969 1 38.88 130 ALA A N 1
ATOM 1041 C CA . ALA A 1 130 ? -10.359 -31.969 -3.02 1 38.88 130 ALA A CA 1
ATOM 1042 C C . ALA A 1 130 ? -11.055 -33.188 -3.631 1 38.88 130 ALA A C 1
ATOM 1044 O O . ALA A 1 130 ? -11.695 -33.062 -4.68 1 38.88 130 ALA A O 1
ATOM 1045 N N . SER A 1 131 ? -10.578 -34.312 -3.445 1 30.19 131 SER A N 1
ATOM 1046 C CA . SER A 1 131 ? -11.227 -35.562 -3.795 1 30.19 131 SER A CA 1
ATOM 1047 C C . SER A 1 131 ? -12.734 -35.5 -3.568 1 30.19 131 SER A C 1
ATOM 1049 O O . SER A 1 131 ? -13.188 -35.094 -2.496 1 30.19 131 SER A O 1
ATOM 1051 N N . LYS A 1 132 ? -13.641 -35.312 -4.668 1 37.62 132 LYS A N 1
ATOM 1052 C CA . LYS A 1 132 ? -15.078 -35.594 -4.68 1 37.62 132 LYS A CA 1
ATOM 1053 C C . LYS A 1 132 ? -15.398 -36.844 -3.871 1 37.62 132 LYS A C 1
ATOM 1055 O O . LYS A 1 132 ? -15.117 -37.969 -4.309 1 37.62 132 LYS A O 1
ATOM 1060 N N . GLU A 1 133 ? -15.312 -36.844 -2.555 1 34.16 133 GLU A N 1
ATOM 1061 C CA . GLU A 1 133 ? -15.93 -37.969 -1.856 1 34.16 133 GLU A CA 1
ATOM 1062 C C . GLU A 1 133 ? -17.359 -38.188 -2.322 1 34.16 133 GLU A C 1
ATOM 1064 O O . GLU A 1 133 ? -18.203 -37.281 -2.234 1 34.16 133 GLU A O 1
ATOM 1069 N N . THR A 1 134 ? -17.516 -38.938 -3.439 1 33.94 134 THR A N 1
ATOM 1070 C CA . THR A 1 134 ? -18.719 -39.625 -3.887 1 33.94 134 THR A CA 1
ATOM 1071 C C . THR A 1 134 ? -19.422 -40.312 -2.719 1 33.94 134 THR A C 1
ATOM 1073 O O . THR A 1 134 ? -18.875 -41.25 -2.123 1 33.94 134 THR A O 1
ATOM 1076 N N . GLY A 1 135 ? -20.016 -39.562 -1.754 1 34.62 135 GLY A N 1
ATOM 1077 C CA . GLY A 1 135 ? -20.969 -40.125 -0.826 1 34.62 135 GLY A CA 1
ATOM 1078 C C . GLY A 1 135 ? -21.906 -41.156 -1.478 1 34.62 135 GLY A C 1
ATOM 1079 O O . GLY A 1 135 ? -22.688 -40.781 -2.357 1 34.62 135 GLY A O 1
ATOM 1080 N N . GLY A 1 136 ? -21.422 -42.344 -1.792 1 32.53 136 GLY A N 1
ATOM 1081 C CA . GLY A 1 136 ? -22.219 -43.5 -2.117 1 32.53 136 GLY A CA 1
ATOM 1082 C C . GLY A 1 136 ? -23.438 -43.656 -1.226 1 32.53 136 GLY A C 1
ATOM 1083 O O . GLY A 1 136 ? -23.328 -43.656 0.001 1 32.53 136 GLY A O 1
ATOM 1084 N N . SER A 1 137 ? -24.672 -43.156 -1.689 1 33.66 137 SER A N 1
ATOM 1085 C CA . SER A 1 137 ? -26.016 -43.469 -1.216 1 33.66 137 SER A CA 1
ATOM 1086 C C . SER A 1 137 ? -26.203 -44.969 -1.008 1 33.66 137 SER A C 1
ATOM 1088 O O . SER A 1 137 ? -26.094 -45.75 -1.957 1 33.66 137 SER A O 1
ATOM 1090 N N . SER A 1 138 ? -25.562 -45.562 -0.013 1 28.53 138 SER A N 1
ATOM 1091 C CA . SER A 1 138 ? -26.078 -46.875 0.338 1 28.53 138 SER A CA 1
ATOM 1092 C C . SER A 1 138 ? -27.594 -46.906 0.295 1 28.53 138 SER A C 1
ATOM 1094 O O . SER A 1 138 ? -28.25 -46.125 0.957 1 28.53 138 SER A O 1
ATOM 1096 N N . GLU A 1 139 ? -28.125 -47.656 -0.78 1 24.66 139 GLU A N 1
ATOM 1097 C CA . GLU A 1 139 ? -29.391 -48.375 -0.729 1 24.66 139 GLU A CA 1
ATOM 1098 C C . GLU A 1 139 ? -29.422 -49.344 0.447 1 24.66 139 GLU A C 1
ATOM 1100 O O . GLU A 1 139 ? -28.438 -50.031 0.726 1 24.66 139 GLU A O 1
ATOM 1105 N N . MET B 1 1 ? 7.215 5.906 -7.414 1 81.5 1 MET B N 1
ATOM 1106 C CA . MET B 1 1 ? 5.91 5.59 -6.84 1 81.5 1 MET B CA 1
ATOM 1107 C C . MET B 1 1 ? 5.969 5.609 -5.316 1 81.5 1 MET B C 1
ATOM 1109 O O . MET B 1 1 ? 6.062 4.559 -4.68 1 81.5 1 MET B O 1
ATOM 1113 N N . PRO B 1 2 ? 5.977 6.797 -4.891 1 94.5 2 PRO B N 1
ATOM 1114 C CA . PRO B 1 2 ? 5.906 6.84 -3.428 1 94.5 2 PRO B CA 1
ATOM 1115 C C . PRO B 1 2 ? 4.48 6.699 -2.902 1 94.5 2 PRO B C 1
ATOM 1117 O O . PRO B 1 2 ? 3.559 7.328 -3.432 1 94.5 2 PRO B O 1
ATOM 1120 N N . ILE B 1 3 ? 4.246 5.828 -1.945 1 97.25 3 ILE B N 1
ATOM 1121 C CA . ILE B 1 3 ? 2.975 5.664 -1.25 1 97.25 3 ILE B CA 1
ATOM 1122 C C . ILE B 1 3 ? 3.131 6.062 0.215 1 97.25 3 ILE B C 1
ATOM 1124 O O . ILE B 1 3 ? 3.91 5.453 0.952 1 97.25 3 ILE B O 1
ATOM 1128 N N . ILE B 1 4 ? 2.43 7.094 0.585 1 98.56 4 ILE B N 1
ATOM 1129 C CA . ILE B 1 4 ? 2.445 7.57 1.964 1 98.56 4 ILE B CA 1
ATOM 1130 C C . ILE B 1 4 ? 1.124 7.219 2.646 1 98.56 4 ILE B C 1
ATOM 1132 O O . ILE B 1 4 ? 0.078 7.777 2.311 1 98.56 4 ILE B O 1
ATOM 1136 N N . CYS B 1 5 ? 1.155 6.34 3.533 1 98.62 5 CYS B N 1
ATOM 1137 C CA . CYS B 1 5 ? -0.016 5.945 4.309 1 98.62 5 CYS B CA 1
ATOM 1138 C C . CYS B 1 5 ? 0.028 6.551 5.707 1 98.62 5 CYS B C 1
ATOM 1140 O O . CYS B 1 5 ? 1.002 6.363 6.438 1 98.62 5 CYS B O 1
ATOM 1142 N N . ILE B 1 6 ? -0.998 7.219 6.051 1 98.81 6 ILE B N 1
ATOM 1143 C CA . ILE B 1 6 ? -1.074 7.891 7.344 1 98.81 6 ILE B CA 1
ATOM 1144 C C . ILE B 1 6 ? -2.26 7.348 8.141 1 98.81 6 ILE B C 1
ATOM 1146 O O . ILE B 1 6 ? -3.406 7.434 7.691 1 98.81 6 ILE B O 1
ATOM 1150 N N . ASN B 1 7 ? -1.974 6.801 9.258 1 98.69 7 ASN B N 1
ATOM 1151 C CA . ASN B 1 7 ? -3 6.316 10.172 1 98.69 7 ASN B CA 1
ATOM 1152 C C . ASN B 1 7 ? -3.061 7.16 11.445 1 98.69 7 ASN B C 1
ATOM 1154 O O . ASN B 1 7 ? -2.047 7.355 12.117 1 98.69 7 ASN B O 1
ATOM 1158 N N . THR B 1 8 ? -4.238 7.617 11.766 1 98.62 8 THR B N 1
ATOM 1159 C CA . THR B 1 8 ? -4.371 8.477 12.938 1 98.62 8 THR B CA 1
ATOM 1160 C C . THR B 1 8 ? -5.746 8.32 13.578 1 98.62 8 THR B C 1
ATOM 1162 O O . THR B 1 8 ? -6.711 7.949 12.898 1 98.62 8 THR B O 1
ATOM 1165 N N . ASN B 1 9 ? -5.82 8.516 14.852 1 98.44 9 ASN B N 1
ATOM 1166 C CA . ASN B 1 9 ? -7.102 8.469 15.547 1 98.44 9 ASN B CA 1
ATOM 1167 C C . ASN B 1 9 ? -7.742 9.852 15.633 1 98.44 9 ASN B C 1
ATOM 1169 O O . ASN B 1 9 ? -8.773 10.023 16.281 1 98.44 9 ASN B 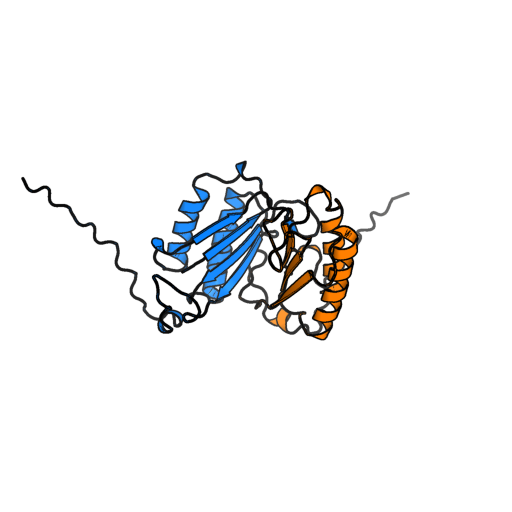O 1
ATOM 1173 N N . VAL B 1 10 ? -7.141 10.789 14.984 1 98 10 VAL B N 1
ATOM 1174 C CA . VAL B 1 10 ? -7.668 12.156 14.961 1 98 10 VAL B CA 1
ATOM 1175 C C . VAL B 1 10 ? -8.953 12.188 14.141 1 98 10 VAL B C 1
ATOM 1177 O O . VAL B 1 10 ? -9.047 11.562 13.086 1 98 10 VAL B O 1
ATOM 1180 N N . PRO B 1 11 ? -10 12.906 14.672 1 96.88 11 PRO B N 1
ATOM 1181 C CA . PRO B 1 11 ? -11.25 13.008 13.922 1 96.88 11 PRO B CA 1
ATOM 1182 C C . PRO B 1 11 ? -11.062 13.609 12.531 1 96.88 11 PRO B C 1
ATOM 1184 O O . PRO B 1 11 ? -10.242 14.523 12.359 1 96.88 11 PRO B O 1
ATOM 1187 N N . SER B 1 12 ? -11.789 13.148 11.547 1 95.12 12 SER B N 1
ATOM 1188 C CA . SER B 1 12 ? -11.688 13.578 10.156 1 95.12 12 SER B CA 1
ATOM 1189 C C . SER B 1 12 ? -11.984 15.07 10.016 1 95.12 12 SER B C 1
ATOM 1191 O O . SER B 1 12 ? -11.453 15.734 9.125 1 95.12 12 SER B O 1
ATOM 1193 N N . ARG B 1 13 ? -12.781 15.555 10.859 1 94.75 13 ARG B N 1
ATOM 1194 C CA . ARG B 1 13 ? -13.18 16.953 10.797 1 94.75 13 ARG B CA 1
ATOM 1195 C C . ARG B 1 13 ? -12 17.875 11.062 1 94.75 13 ARG B C 1
ATOM 1197 O O . ARG B 1 13 ? -12.031 19.062 10.695 1 94.75 13 ARG B O 1
ATOM 1204 N N . VAL B 1 14 ? -11 17.422 11.75 1 94.38 14 VAL B N 1
ATOM 1205 C CA . VAL B 1 14 ? -9.828 18.219 12.102 1 94.38 14 VAL B CA 1
ATOM 1206 C C . VAL B 1 14 ? -8.883 18.312 10.906 1 94.38 14 VAL B C 1
ATOM 1208 O O . VAL B 1 14 ? -8.031 19.188 10.844 1 94.38 14 VAL B O 1
ATOM 1211 N N . VAL B 1 15 ? -9 17.453 9.891 1 96.12 15 VAL B N 1
ATOM 1212 C CA . VAL B 1 15 ? -8.094 17.375 8.75 1 96.12 15 VAL B CA 1
ATOM 1213 C C . VAL B 1 15 ? -8.469 18.453 7.734 1 96.12 15 VAL B C 1
ATOM 1215 O O . VAL B 1 15 ? -9.57 18.438 7.176 1 96.12 15 VAL B O 1
ATOM 1218 N N . PRO B 1 16 ? -7.547 19.312 7.508 1 96.38 16 PRO B N 1
ATOM 1219 C CA . PRO B 1 16 ? -7.855 20.375 6.539 1 96.38 16 PRO B CA 1
ATOM 1220 C C . PRO B 1 16 ? -8.109 19.828 5.133 1 96.38 16 PRO B C 1
ATOM 1222 O O . PRO B 1 16 ? -7.57 18.781 4.766 1 96.38 16 PRO B O 1
ATOM 1225 N N . THR B 1 17 ? -8.828 20.578 4.305 1 94.12 17 THR B N 1
ATOM 1226 C CA . THR B 1 17 ? -9.203 20.156 2.965 1 94.12 17 THR B CA 1
ATOM 1227 C C . THR B 1 17 ? -7.984 20.109 2.049 1 94.12 17 THR B C 1
ATOM 1229 O O . THR B 1 17 ? -7.953 19.328 1.088 1 94.12 17 THR B O 1
ATOM 1232 N N . PHE B 1 18 ? -6.973 20.922 2.334 1 95.44 18 PHE B N 1
ATOM 1233 C CA . PHE B 1 18 ? -5.793 21.016 1.481 1 95.44 18 PHE B CA 1
ATOM 1234 C C . PHE B 1 18 ? -4.75 19.984 1.891 1 95.44 18 PHE B C 1
ATOM 1236 O O . PHE B 1 18 ? -3.678 19.906 1.29 1 95.44 18 PHE B O 1
ATOM 1243 N N . PHE B 1 19 ? -5.02 19.25 2.908 1 97.62 19 PHE B N 1
ATOM 1244 C CA . PHE B 1 19 ? -4.051 18.375 3.557 1 97.62 19 PHE B CA 1
ATOM 1245 C C . PHE B 1 19 ? -3.352 17.484 2.533 1 97.62 19 PHE B C 1
ATOM 1247 O O . PHE B 1 19 ? -2.121 17.422 2.488 1 97.62 19 PHE B O 1
ATOM 1254 N N . HIS B 1 20 ? -4.133 16.859 1.642 1 97.5 20 HIS B N 1
ATOM 1255 C CA . HIS B 1 20 ? -3.59 15.898 0.693 1 97.5 20 HIS B CA 1
ATOM 1256 C C . HIS B 1 20 ? -2.744 16.594 -0.373 1 97.5 20 HIS B C 1
ATOM 1258 O O . HIS B 1 20 ? -1.619 16.156 -0.649 1 97.5 20 HIS B O 1
ATOM 1264 N N . ALA B 1 21 ? -3.266 17.609 -0.936 1 96.19 21 ALA B N 1
ATOM 1265 C CA . ALA B 1 21 ? -2.59 18.297 -2.029 1 96.19 21 ALA B CA 1
ATOM 1266 C C . ALA B 1 21 ? -1.266 18.906 -1.562 1 96.19 21 ALA B C 1
ATOM 1268 O O . ALA B 1 21 ? -0.244 18.766 -2.24 1 96.19 21 ALA B O 1
ATOM 1269 N N . LYS B 1 22 ? -1.35 19.531 -0.444 1 97.38 22 LYS B N 1
ATOM 1270 C CA . LYS B 1 22 ? -0.138 20.125 0.108 1 97.38 22 LYS B CA 1
ATOM 1271 C C . LYS B 1 22 ? 0.91 19.062 0.418 1 97.38 22 LYS B C 1
ATOM 1273 O O . LYS B 1 22 ? 2.09 19.234 0.11 1 97.38 22 LYS B O 1
ATOM 1278 N N . LEU B 1 23 ? 0.487 18.016 1.045 1 98.12 23 LEU B N 1
ATOM 1279 C CA . LEU B 1 23 ? 1.404 16.922 1.362 1 98.12 23 LEU B CA 1
ATOM 1280 C C . LEU B 1 23 ? 2.002 16.328 0.092 1 98.12 23 LEU B C 1
ATOM 1282 O O . LEU B 1 23 ? 3.186 15.984 0.062 1 98.12 23 LEU B O 1
ATOM 1286 N N . THR B 1 24 ? 1.2 16.219 -0.927 1 97.56 24 THR B N 1
ATOM 1287 C CA . THR B 1 24 ? 1.688 15.719 -2.211 1 97.56 24 THR B CA 1
ATOM 1288 C C . THR B 1 24 ? 2.83 16.594 -2.725 1 97.56 24 THR B C 1
ATOM 1290 O O . THR B 1 24 ? 3.863 16.078 -3.158 1 97.56 24 THR B O 1
ATOM 1293 N N . ASN B 1 25 ? 2.627 17.828 -2.633 1 96.88 25 ASN B N 1
ATOM 1294 C CA . ASN B 1 25 ? 3.652 18.766 -3.072 1 96.88 25 ASN B CA 1
ATOM 1295 C C . ASN B 1 25 ? 4.918 18.656 -2.227 1 96.88 25 ASN B C 1
ATOM 1297 O O . ASN B 1 25 ? 6.031 18.719 -2.758 1 96.88 25 ASN B O 1
ATOM 1301 N N . MET B 1 26 ? 4.754 18.5 -0.984 1 97.62 26 MET B N 1
ATOM 1302 C CA . MET B 1 26 ? 5.895 18.359 -0.086 1 97.62 26 MET B CA 1
ATOM 1303 C C . MET B 1 26 ? 6.707 17.109 -0.434 1 97.62 26 MET B C 1
ATOM 1305 O O . MET B 1 26 ? 7.934 17.172 -0.493 1 97.62 26 MET B O 1
ATOM 1309 N N . MET B 1 27 ? 6.008 16.047 -0.682 1 96.75 27 MET B N 1
ATOM 1310 C CA . MET B 1 27 ? 6.684 14.789 -0.972 1 96.75 27 MET B CA 1
ATOM 1311 C C . MET B 1 27 ? 7.34 14.828 -2.348 1 96.75 27 MET B C 1
ATOM 1313 O O . MET B 1 27 ? 8.406 14.242 -2.547 1 96.75 27 MET B O 1
ATOM 1317 N N . PHE B 1 28 ? 6.688 15.484 -3.27 1 94.5 28 PHE B N 1
ATOM 1318 C CA . PHE B 1 28 ? 7.273 15.711 -4.586 1 94.5 28 PHE B CA 1
ATOM 1319 C C . PHE B 1 28 ? 8.625 16.406 -4.465 1 94.5 28 PHE B C 1
ATOM 1321 O O . PHE B 1 28 ? 9.609 15.969 -5.062 1 94.5 28 PHE B O 1
ATOM 1328 N N . GLN B 1 29 ? 8.641 17.375 -3.682 1 94 29 GLN B N 1
ATOM 1329 C CA . GLN B 1 29 ? 9.859 18.141 -3.496 1 94 29 GLN B CA 1
ATOM 1330 C C . GLN B 1 29 ? 10.914 17.328 -2.746 1 94 29 GLN B C 1
ATOM 1332 O O . GLN B 1 29 ? 12.094 17.375 -3.092 1 94 29 GLN B O 1
ATOM 1337 N N . ALA B 1 30 ? 10.539 16.594 -1.776 1 94.5 30 ALA B N 1
ATOM 1338 C CA . ALA B 1 30 ? 11.461 15.875 -0.913 1 94.5 30 ALA B CA 1
ATOM 1339 C C . ALA B 1 30 ? 12.055 14.664 -1.636 1 94.5 30 ALA B C 1
ATOM 1341 O O . ALA B 1 30 ? 13.25 14.391 -1.524 1 94.5 30 ALA B O 1
ATOM 1342 N N . LEU B 1 31 ? 11.273 13.93 -2.361 1 91.94 31 LEU B N 1
ATOM 1343 C CA . LEU B 1 31 ? 11.703 12.672 -2.977 1 91.94 31 LEU B CA 1
ATOM 1344 C C . LEU B 1 31 ? 12.117 12.898 -4.426 1 91.94 31 LEU B C 1
ATOM 1346 O O . LEU B 1 31 ? 12.758 12.031 -5.031 1 91.94 31 LEU B O 1
ATOM 1350 N N . GLN B 1 32 ? 11.75 14.078 -4.965 1 88 32 GLN B N 1
ATOM 1351 C CA . GLN B 1 32 ? 12.102 14.43 -6.34 1 88 32 GLN B CA 1
ATOM 1352 C C . GLN B 1 32 ? 11.547 13.406 -7.328 1 88 32 GLN B C 1
ATOM 1354 O O . GLN B 1 32 ? 12.273 12.914 -8.195 1 88 32 GLN B O 1
ATOM 1359 N N . LYS B 1 33 ? 10.352 12.953 -7.156 1 87.5 33 LYS B N 1
ATOM 1360 C CA . LYS B 1 33 ? 9.578 12.109 -8.055 1 87.5 33 LYS B CA 1
ATOM 1361 C C . LYS B 1 33 ? 8.375 12.867 -8.617 1 87.5 33 LYS B C 1
ATOM 1363 O O . LYS B 1 33 ? 7.906 13.836 -8.016 1 87.5 33 LYS B O 1
ATOM 1368 N N . PRO B 1 34 ? 7.996 12.477 -9.797 1 90.19 34 PRO B N 1
ATOM 1369 C CA . PRO B 1 34 ? 6.859 13.195 -10.375 1 90.19 34 PRO B CA 1
ATOM 1370 C C . PRO B 1 34 ? 5.648 13.227 -9.445 1 90.19 34 PRO B C 1
ATOM 1372 O O . PRO B 1 34 ? 5.363 12.234 -8.766 1 90.19 34 PRO B O 1
ATOM 1375 N N . ARG B 1 35 ? 5.031 14.367 -9.422 1 92.56 35 ARG B N 1
ATOM 1376 C CA . ARG B 1 35 ? 3.869 14.602 -8.57 1 92.56 35 ARG B CA 1
ATOM 1377 C C . ARG B 1 35 ? 2.758 13.602 -8.883 1 92.56 35 ARG B C 1
ATOM 1379 O O . ARG B 1 35 ? 2.064 13.141 -7.973 1 92.56 35 ARG B O 1
ATOM 1386 N N . GLU B 1 36 ? 2.645 13.234 -10.102 1 91.75 36 GLU B N 1
ATOM 1387 C CA . GLU B 1 36 ? 1.532 12.438 -10.609 1 91.75 36 GLU B CA 1
ATOM 1388 C C . GLU B 1 36 ? 1.607 11 -10.094 1 91.75 36 GLU B C 1
ATOM 1390 O O . GLU B 1 36 ? 0.632 10.25 -10.18 1 91.75 36 GLU B O 1
ATOM 1395 N N . VAL B 1 37 ? 2.699 10.617 -9.492 1 91.44 37 VAL B N 1
ATOM 1396 C CA . VAL B 1 37 ? 2.85 9.227 -9.102 1 91.44 37 VAL B CA 1
ATOM 1397 C C . VAL B 1 37 ? 2.816 9.109 -7.582 1 91.44 37 VAL B C 1
ATOM 1399 O O . VAL B 1 37 ? 2.986 8.016 -7.031 1 91.44 37 VAL B O 1
ATOM 1402 N N . VAL B 1 38 ? 2.602 10.164 -6.891 1 96.06 38 VAL B N 1
ATOM 1403 C CA . VAL B 1 38 ? 2.631 10.18 -5.434 1 96.06 38 VAL B CA 1
ATOM 1404 C C . VAL B 1 38 ? 1.247 9.844 -4.883 1 96.06 38 VAL B C 1
ATOM 1406 O O . VAL B 1 38 ? 0.263 10.508 -5.207 1 96.06 38 VAL B O 1
ATOM 1409 N N . PHE B 1 39 ? 1.191 8.812 -3.986 1 97.5 39 PHE B N 1
ATOM 1410 C CA . PHE B 1 39 ? -0.041 8.438 -3.303 1 97.5 39 PHE B CA 1
ATOM 1411 C C . PHE B 1 39 ? -0.051 8.969 -1.874 1 97.5 39 PHE B C 1
ATOM 1413 O O . PHE B 1 39 ? 0.946 8.859 -1.158 1 97.5 39 PHE B O 1
ATOM 1420 N N . ILE B 1 40 ? -1.19 9.578 -1.488 1 98.5 40 ILE B N 1
ATOM 1421 C CA . ILE B 1 40 ? -1.454 9.906 -0.092 1 98.5 40 ILE B CA 1
ATOM 1422 C C . ILE B 1 40 ? -2.699 9.164 0.386 1 98.5 40 ILE B C 1
ATOM 1424 O O . ILE B 1 40 ? -3.783 9.328 -0.178 1 98.5 40 ILE B O 1
ATOM 1428 N N . ASP B 1 41 ? -2.523 8.305 1.317 1 98.44 41 ASP B N 1
ATOM 1429 C CA . ASP B 1 41 ? -3.596 7.52 1.92 1 98.44 41 ASP B CA 1
ATOM 1430 C C . ASP B 1 41 ? -3.766 7.863 3.396 1 98.44 41 ASP B C 1
ATOM 1432 O O . ASP B 1 41 ? -2.953 7.461 4.23 1 98.44 41 ASP B O 1
ATOM 1436 N N . LEU B 1 42 ? -4.844 8.578 3.691 1 98.5 42 LEU B N 1
ATOM 1437 C CA . LEU B 1 42 ? -5.07 9.016 5.066 1 98.5 42 LEU B CA 1
ATOM 1438 C C . LEU B 1 42 ? -6.215 8.242 5.703 1 98.5 42 LEU B C 1
ATOM 1440 O O . LEU B 1 42 ? -7.328 8.227 5.18 1 98.5 42 LEU B O 1
ATOM 1444 N N . ARG B 1 43 ? -5.898 7.562 6.719 1 97.88 43 ARG B N 1
ATOM 1445 C CA . ARG B 1 43 ? -6.91 6.914 7.547 1 97.88 43 ARG B CA 1
ATOM 1446 C C . ARG B 1 43 ? -7.102 7.66 8.859 1 97.88 43 ARG B C 1
ATOM 1448 O O . ARG B 1 43 ? -6.441 7.352 9.859 1 97.88 43 ARG B O 1
ATOM 1455 N N . ALA B 1 44 ? -8.023 8.539 8.844 1 97.62 44 ALA B N 1
ATOM 1456 C CA . ALA B 1 44 ? -8.391 9.273 10.055 1 97.62 44 ALA B CA 1
ATOM 1457 C C . ALA B 1 44 ? -9.406 8.492 10.883 1 97.62 44 ALA B C 1
ATOM 1459 O O . ALA B 1 44 ? -9.898 7.453 10.445 1 97.62 44 ALA B O 1
ATOM 1460 N N . GLU B 1 45 ? -9.672 8.914 12.141 1 96.75 45 GLU B N 1
ATOM 1461 C CA . GLU B 1 45 ? -10.625 8.305 13.055 1 96.75 45 GLU B CA 1
ATOM 1462 C C . GLU B 1 45 ? -10.359 6.809 13.219 1 96.75 45 GLU B C 1
ATOM 1464 O O . GLU B 1 45 ? -11.289 6.023 13.406 1 96.75 45 GLU B O 1
ATOM 1469 N N . ALA B 1 46 ? -9.203 6.441 12.984 1 97.25 46 ALA B N 1
ATOM 1470 C CA . ALA B 1 46 ? -8.82 5.043 13.188 1 97.25 46 ALA B CA 1
ATOM 1471 C C . ALA B 1 46 ? -8.953 4.648 14.656 1 97.25 46 ALA B C 1
ATOM 1473 O O . ALA B 1 46 ? -8.758 5.477 15.547 1 97.25 46 ALA B O 1
ATOM 1474 N N . ASP B 1 47 ? -9.391 3.381 14.922 1 97.69 47 ASP B N 1
ATOM 1475 C CA . ASP B 1 47 ? -9.32 2.83 16.266 1 97.69 47 ASP B CA 1
ATOM 1476 C C . ASP B 1 47 ? -7.883 2.512 16.656 1 97.69 47 ASP B C 1
ATOM 1478 O O . ASP B 1 47 ? -7.453 1.357 16.594 1 97.69 47 ASP B O 1
ATOM 1482 N N . LEU B 1 48 ? -7.164 3.541 17 1 98 48 LEU B N 1
ATOM 1483 C CA . LEU B 1 48 ? -5.719 3.512 17.188 1 98 48 LEU B CA 1
ATOM 1484 C C . LEU B 1 48 ? -5.328 4.121 18.531 1 98 48 LEU B C 1
ATOM 1486 O O . LEU B 1 48 ? -5.859 5.164 18.922 1 98 48 LEU B O 1
ATOM 1490 N N . MET B 1 49 ? -4.504 3.357 19.188 1 98.06 49 MET B N 1
ATOM 1491 C CA . MET B 1 49 ? -3.977 3.83 20.469 1 98.06 49 MET B CA 1
ATOM 1492 C C . MET B 1 49 ? -2.463 3.658 20.531 1 98.06 49 MET B C 1
ATOM 1494 O O . MET B 1 49 ? -1.919 2.707 19.969 1 98.06 49 MET B O 1
ATOM 1498 N N . MET B 1 50 ? -1.846 4.578 21.219 1 98 50 MET B N 1
ATOM 1499 C CA . MET B 1 50 ? -0.437 4.469 21.578 1 98 50 MET B CA 1
ATOM 1500 C C . MET B 1 50 ? -0.261 4.527 23.094 1 98 50 MET B C 1
ATOM 1502 O O . MET B 1 50 ? -0.805 5.418 23.75 1 98 50 MET B O 1
ATOM 1506 N N . GLY B 1 51 ? 0.435 3.516 23.578 1 97.38 51 GLY B N 1
ATOM 1507 C CA . GLY B 1 51 ? 0.69 3.494 25.016 1 97.38 51 GLY B CA 1
ATOM 1508 C C . GLY B 1 51 ? -0.552 3.215 25.828 1 97.38 51 GLY B C 1
ATOM 1509 O O . GLY B 1 51 ? -0.608 3.555 27.016 1 97.38 51 GLY B O 1
ATOM 1510 N N . GLY B 1 52 ? -1.575 2.709 25.234 1 97.06 52 GLY B N 1
ATOM 1511 C CA . GLY B 1 52 ? -2.766 2.289 25.953 1 97.06 52 GLY B CA 1
ATOM 1512 C C . GLY B 1 52 ? -3.727 3.43 26.234 1 97.06 52 GLY B C 1
ATOM 1513 O O . GLY B 1 52 ? -4.633 3.297 27.062 1 97.06 52 GLY B O 1
ATOM 1514 N N . ASP B 1 53 ? -3.533 4.57 25.562 1 96.25 53 ASP B N 1
ATOM 1515 C CA . ASP B 1 53 ? -4.465 5.68 25.734 1 96.25 53 ASP B CA 1
ATOM 1516 C C . ASP B 1 53 ? -4.988 6.18 24.391 1 96.25 53 ASP B C 1
ATOM 1518 O O . ASP B 1 53 ? -4.523 5.742 23.344 1 96.25 53 ASP B O 1
ATOM 1522 N N . ARG B 1 54 ? -5.953 7.102 24.469 1 96.06 54 ARG B N 1
ATOM 1523 C CA . ARG B 1 54 ? -6.637 7.531 23.25 1 96.06 54 ARG B CA 1
ATOM 1524 C C . ARG B 1 54 ? -6.203 8.93 22.844 1 96.06 54 ARG B C 1
ATOM 1526 O O . ARG B 1 54 ? -6.852 9.57 22.016 1 96.06 54 ARG B O 1
ATOM 1533 N N . ASN B 1 55 ? -5.059 9.391 23.391 1 97.62 55 ASN B N 1
ATOM 1534 C CA . ASN B 1 55 ? -4.527 10.672 22.938 1 97.62 55 ASN B CA 1
ATOM 1535 C C . ASN B 1 55 ? -4.168 10.633 21.453 1 97.62 55 ASN B C 1
ATOM 1537 O O . ASN B 1 55 ? -3.855 9.57 20.906 1 97.62 55 ASN B O 1
ATOM 1541 N N . ALA B 1 56 ? -4.242 11.758 20.828 1 98.25 56 ALA B N 1
ATOM 1542 C CA . ALA B 1 56 ? -3.963 11.844 19.391 1 98.25 56 ALA B CA 1
ATOM 1543 C C . ALA B 1 56 ? -2.602 11.242 19.062 1 98.25 56 ALA B C 1
ATOM 1545 O O . ALA B 1 56 ? -1.612 11.516 19.75 1 98.25 56 ALA B O 1
ATOM 1546 N N . CYS B 1 57 ? -2.541 10.43 18.062 1 98.75 57 CYS B N 1
ATOM 1547 C CA . CYS B 1 57 ? -1.296 9.805 17.625 1 98.75 57 CYS B CA 1
ATOM 1548 C C . CYS B 1 57 ? -1.333 9.5 16.141 1 98.75 57 CYS B C 1
ATOM 1550 O O . CYS B 1 57 ? -2.404 9.492 15.523 1 98.75 57 CYS B O 1
ATOM 1552 N N . VAL B 1 58 ? -0.122 9.336 15.539 1 98.69 58 VAL B N 1
ATOM 1553 C CA . VAL B 1 58 ? 0.009 9.062 14.109 1 98.69 58 VAL B CA 1
ATOM 1554 C C . VAL B 1 58 ? 1.104 8.023 13.883 1 98.69 58 VAL B C 1
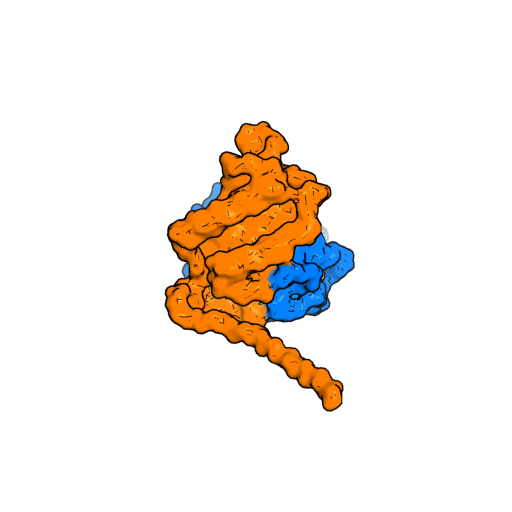ATOM 1556 O O . VAL B 1 58 ? 2.182 8.109 14.477 1 98.69 58 VAL B O 1
ATOM 1559 N N . TYR B 1 59 ? 0.819 7.031 13.094 1 98.75 59 TYR B N 1
ATOM 1560 C CA . TYR B 1 59 ? 1.919 6.305 12.469 1 98.75 59 TYR B CA 1
ATOM 1561 C C . TYR B 1 59 ? 1.776 6.305 10.945 1 98.75 59 TYR B C 1
ATOM 1563 O O . TYR B 1 59 ? 0.665 6.207 10.422 1 98.75 59 TYR B O 1
ATOM 1571 N N . ALA B 1 60 ? 2.863 6.539 10.336 1 98.69 60 ALA B N 1
ATOM 1572 C CA . ALA B 1 60 ? 2.875 6.648 8.875 1 98.69 60 ALA B CA 1
ATOM 1573 C C . ALA B 1 60 ? 3.924 5.723 8.266 1 98.69 60 ALA B C 1
ATOM 1575 O O . ALA B 1 60 ? 4.914 5.383 8.914 1 98.69 60 ALA B O 1
ATOM 1576 N N . THR B 1 61 ? 3.631 5.285 7.102 1 98.38 61 THR B N 1
ATOM 1577 C CA . THR B 1 61 ? 4.566 4.48 6.328 1 98.38 61 THR B CA 1
ATOM 1578 C C . THR B 1 61 ? 4.824 5.109 4.961 1 98.38 61 THR B C 1
ATOM 1580 O O . THR B 1 61 ? 3.898 5.609 4.32 1 98.38 61 THR B O 1
ATOM 1583 N N . ILE B 1 62 ? 6.059 5.129 4.555 1 97.94 62 ILE B N 1
ATOM 1584 C CA . ILE B 1 62 ? 6.449 5.629 3.24 1 97.94 62 ILE B CA 1
ATOM 1585 C C . ILE B 1 62 ? 7.117 4.512 2.443 1 97.94 62 ILE B C 1
ATOM 1587 O O . ILE B 1 62 ? 8.188 4.023 2.82 1 97.94 62 ILE B O 1
ATOM 1591 N N . GLU B 1 63 ? 6.473 4.121 1.428 1 96.69 63 GLU B N 1
ATOM 1592 C CA . GLU B 1 63 ? 7.031 3.139 0.503 1 96.69 63 GLU B CA 1
ATOM 1593 C C . GLU B 1 63 ? 7.492 3.801 -0.792 1 96.69 63 GLU B C 1
ATOM 1595 O O . GLU B 1 63 ? 6.734 4.547 -1.419 1 96.69 63 GLU B O 1
ATOM 1600 N N . CYS B 1 64 ? 8.688 3.52 -1.189 1 94.62 64 CYS B N 1
ATOM 1601 C CA . CYS B 1 64 ? 9.266 4.191 -2.344 1 94.62 64 CYS B CA 1
ATOM 1602 C C . CYS B 1 64 ? 10.375 3.35 -2.965 1 94.62 64 CYS B C 1
ATOM 1604 O O . CYS B 1 64 ? 11.07 2.611 -2.262 1 94.62 64 CYS B O 1
ATOM 1606 N N . ILE B 1 65 ? 10.383 3.506 -4.258 1 93.38 65 ILE B N 1
ATOM 1607 C CA . ILE B 1 65 ? 11.508 2.898 -4.965 1 93.38 65 ILE B CA 1
ATOM 1608 C C . ILE B 1 65 ? 12.688 3.861 -4.98 1 93.38 65 ILE B C 1
ATOM 1610 O O . ILE B 1 65 ? 12.602 4.953 -5.547 1 93.38 65 ILE B O 1
ATOM 1614 N N . GLY B 1 66 ? 13.688 3.502 -4.367 1 88.88 66 GLY B N 1
ATOM 1615 C CA . GLY B 1 66 ? 14.852 4.371 -4.34 1 88.88 66 GLY B CA 1
ATOM 1616 C C . GLY B 1 66 ? 14.641 5.633 -3.52 1 88.88 66 GLY B C 1
ATOM 1617 O O . GLY B 1 66 ? 13.594 5.801 -2.895 1 88.88 66 GLY B O 1
ATOM 1618 N N . ARG B 1 67 ? 15.594 6.453 -3.336 1 88.19 67 ARG B N 1
ATOM 1619 C CA . ARG B 1 67 ? 15.555 7.789 -2.748 1 88.19 67 ARG B CA 1
ATOM 1620 C C . ARG B 1 67 ? 15.445 7.719 -1.229 1 88.19 67 ARG B C 1
ATOM 1622 O O . ARG B 1 67 ? 15.18 8.727 -0.571 1 88.19 67 ARG B O 1
ATOM 1629 N N . LEU B 1 68 ? 15.492 6.598 -0.74 1 91.75 68 LEU B N 1
ATOM 1630 C CA . LEU B 1 68 ? 15.461 6.473 0.713 1 91.75 68 LEU B CA 1
ATOM 1631 C C . LEU B 1 68 ? 16.859 6.195 1.262 1 91.75 68 LEU B C 1
ATOM 1633 O O . LEU B 1 68 ? 17.531 5.266 0.812 1 91.75 68 LEU B O 1
ATOM 1637 N N . ASN B 1 69 ? 17.266 7.035 2.047 1 92.75 69 ASN B N 1
ATOM 1638 C CA . ASN B 1 69 ? 18.516 6.918 2.785 1 92.75 69 ASN B CA 1
ATOM 1639 C C . ASN B 1 69 ? 18.469 7.691 4.098 1 92.75 69 ASN B C 1
ATOM 1641 O O . ASN B 1 69 ? 17.578 8.508 4.312 1 92.75 69 ASN B O 1
ATOM 1645 N N . PRO B 1 70 ? 19.422 7.41 5 1 95.56 70 PRO B N 1
ATOM 1646 C CA . PRO B 1 70 ? 19.312 7.98 6.348 1 95.56 70 PRO B CA 1
ATOM 1647 C C . PRO B 1 70 ? 19.219 9.508 6.34 1 95.56 70 PRO B C 1
ATOM 1649 O O . PRO B 1 70 ? 18.438 10.086 7.094 1 95.56 70 PRO B O 1
ATOM 1652 N N . GLU B 1 71 ? 19.984 10.141 5.559 1 95.12 71 GLU B N 1
ATOM 1653 C CA . GLU B 1 71 ? 19.953 11.602 5.504 1 95.12 71 GLU B CA 1
ATOM 1654 C C . GLU B 1 71 ? 18.609 12.109 5.012 1 95.12 71 GLU B C 1
ATOM 1656 O O . GLU B 1 71 ? 18 12.969 5.648 1 95.12 71 GLU B O 1
ATOM 1661 N N . LYS B 1 72 ? 18.172 11.609 3.887 1 93.31 72 LYS B N 1
ATOM 1662 C CA . LYS B 1 72 ? 16.891 12 3.318 1 93.31 72 LYS B CA 1
ATOM 1663 C C . LYS B 1 72 ? 15.742 11.609 4.242 1 93.31 72 LYS B C 1
ATOM 1665 O O . LYS B 1 72 ? 14.781 12.367 4.402 1 93.31 72 LYS B O 1
ATOM 1670 N N . ASN B 1 73 ? 15.883 10.422 4.871 1 96.88 73 ASN B N 1
ATOM 1671 C CA . ASN B 1 73 ? 14.852 9.961 5.797 1 96.88 73 ASN B CA 1
ATOM 1672 C C . ASN B 1 73 ? 14.68 10.922 6.965 1 96.88 73 ASN B C 1
ATOM 1674 O O . ASN B 1 73 ? 13.555 11.195 7.391 1 96.88 73 ASN B O 1
ATOM 1678 N N . LEU B 1 74 ? 15.742 11.383 7.477 1 97.69 74 LEU B N 1
ATOM 1679 C CA . LEU B 1 74 ? 15.68 12.312 8.602 1 97.69 74 LEU B CA 1
ATOM 1680 C C . LEU B 1 74 ? 15.016 13.625 8.188 1 97.69 74 LEU B C 1
ATOM 1682 O O . LEU B 1 74 ? 14.18 14.156 8.922 1 97.69 74 LEU B O 1
ATOM 1686 N N . GLU B 1 75 ? 15.391 14.062 7.023 1 97.06 75 GLU B N 1
ATOM 1687 C CA . GLU B 1 75 ? 14.797 15.289 6.5 1 97.06 75 GLU B CA 1
ATOM 1688 C C . GLU B 1 75 ? 13.289 15.148 6.324 1 97.06 75 GLU B C 1
ATOM 1690 O O . GLU B 1 75 ? 12.523 16.016 6.746 1 97.06 75 GLU B O 1
ATOM 1695 N N . ILE B 1 76 ? 12.898 14.109 5.73 1 97.94 76 ILE B N 1
ATOM 1696 C CA . ILE B 1 76 ? 11.484 13.852 5.48 1 97.94 76 ILE B CA 1
ATOM 1697 C C . ILE B 1 76 ? 10.75 13.695 6.805 1 97.94 76 ILE B C 1
ATOM 1699 O O . ILE B 1 76 ? 9.625 14.188 6.957 1 97.94 76 ILE B O 1
ATOM 1703 N N . THR B 1 77 ? 11.375 13.047 7.75 1 98.25 77 THR B N 1
ATOM 1704 C CA . THR B 1 77 ? 10.781 12.844 9.07 1 98.25 77 THR B CA 1
ATOM 1705 C C . THR B 1 77 ? 10.453 14.18 9.727 1 98.25 77 THR B C 1
ATOM 1707 O O . THR B 1 77 ? 9.328 14.391 10.188 1 98.25 77 THR B O 1
ATOM 1710 N N . ARG B 1 78 ? 11.383 15.031 9.719 1 98.31 78 ARG B N 1
ATOM 1711 C CA . ARG B 1 78 ? 11.18 16.328 10.352 1 98.31 78 ARG B CA 1
ATOM 1712 C C . ARG B 1 78 ? 10.086 17.125 9.641 1 98.31 78 ARG B C 1
ATOM 1714 O O . ARG B 1 78 ? 9.227 17.719 10.289 1 98.31 78 ARG B O 1
ATOM 1721 N N . MET B 1 79 ? 10.172 17.031 8.359 1 98.31 79 MET B N 1
ATOM 1722 C CA . MET B 1 79 ? 9.188 17.75 7.555 1 98.31 79 MET B CA 1
ATOM 1723 C C . MET B 1 79 ? 7.777 17.234 7.836 1 98.31 79 MET B C 1
ATOM 1725 O O . MET B 1 79 ? 6.859 18.016 8.078 1 98.31 79 MET B O 1
ATOM 1729 N N . LEU B 1 80 ? 7.594 15.961 7.883 1 98.62 80 LEU B N 1
ATOM 1730 C CA . LEU B 1 80 ? 6.285 15.352 8.086 1 98.62 80 LEU B CA 1
ATOM 1731 C C . LEU B 1 80 ? 5.805 15.555 9.523 1 98.62 80 LEU B C 1
ATOM 1733 O O . LEU B 1 80 ? 4.621 15.812 9.75 1 98.62 80 LEU B O 1
ATOM 1737 N N . GLU B 1 81 ? 6.695 15.398 10.469 1 98.56 81 GLU B N 1
ATOM 1738 C CA . GLU B 1 81 ? 6.309 15.641 11.859 1 98.56 81 GLU B CA 1
ATOM 1739 C C . GLU B 1 81 ? 5.777 17.062 12.047 1 98.56 81 GLU B C 1
ATOM 1741 O O . GLU B 1 81 ? 4.734 17.25 12.672 1 98.56 81 GLU B O 1
ATOM 1746 N N . ASP B 1 82 ? 6.516 18 11.492 1 98.69 82 ASP B N 1
ATOM 1747 C CA . ASP B 1 82 ? 6.055 19.375 11.578 1 98.69 82 ASP B CA 1
ATOM 1748 C C . ASP B 1 82 ? 4.684 19.547 10.938 1 98.69 82 ASP B C 1
ATOM 1750 O O . ASP B 1 82 ? 3.824 20.25 11.469 1 98.69 82 ASP B O 1
ATOM 1754 N N . TYR B 1 83 ? 4.52 18.953 9.812 1 98.69 83 TYR B N 1
ATOM 1755 C CA . TYR B 1 83 ? 3.254 19.016 9.086 1 98.69 83 TYR B CA 1
ATOM 1756 C C . TYR B 1 83 ? 2.115 18.438 9.914 1 98.69 83 TYR B C 1
ATOM 1758 O O . TYR B 1 83 ? 1.03 19.016 9.984 1 98.69 83 TYR B O 1
ATOM 1766 N N . PHE B 1 84 ? 2.305 17.281 10.539 1 98.56 84 PHE B N 1
ATOM 1767 C CA . PHE B 1 84 ? 1.286 16.625 11.352 1 98.56 84 PHE B CA 1
ATOM 1768 C C . PHE B 1 84 ? 0.983 17.438 12.609 1 98.56 84 PHE B C 1
ATOM 1770 O O . PHE B 1 84 ? -0.175 17.547 13.016 1 98.56 84 PHE B O 1
ATOM 1777 N N . ILE B 1 85 ? 2.004 17.953 13.234 1 98.56 85 ILE B N 1
ATOM 1778 C CA . ILE B 1 85 ? 1.819 18.781 14.43 1 98.56 85 ILE B CA 1
ATOM 1779 C C . ILE B 1 85 ? 0.949 19.984 14.086 1 98.56 85 ILE B C 1
ATOM 1781 O O . ILE B 1 85 ? -0.005 20.297 14.805 1 98.56 85 ILE B O 1
ATOM 1785 N N . GLU B 1 86 ? 1.241 20.578 13.031 1 98.19 86 GLU B N 1
ATOM 1786 C CA . GLU B 1 86 ? 0.557 21.797 12.641 1 98.19 86 GLU B CA 1
ATOM 1787 C C . GLU B 1 86 ? -0.904 21.531 12.289 1 98.19 86 GLU B C 1
ATOM 1789 O O . GLU B 1 86 ? -1.792 22.297 12.688 1 98.19 86 GLU B O 1
ATOM 1794 N N . HIS B 1 87 ? -1.189 20.453 11.625 1 97.88 87 HIS B N 1
ATOM 1795 C CA . HIS B 1 87 ? -2.504 20.328 11 1 97.88 87 HIS B CA 1
ATOM 1796 C C . HIS B 1 87 ? -3.34 19.25 11.695 1 97.88 87 HIS B C 1
ATOM 1798 O O . HIS B 1 87 ? -4.566 19.25 11.586 1 97.88 87 HIS B O 1
ATOM 1804 N N . LEU B 1 88 ? -2.721 18.312 12.367 1 97.75 88 LEU B N 1
ATOM 1805 C CA . LEU B 1 88 ? -3.461 17.266 13.055 1 97.75 88 LEU B CA 1
ATOM 1806 C C . LEU B 1 88 ? -3.371 17.438 14.57 1 97.75 88 LEU B C 1
ATOM 1808 O O . LEU B 1 88 ? -4.027 16.719 15.32 1 97.75 88 LEU B O 1
ATOM 1812 N N . LYS B 1 89 ? -2.533 18.328 15.016 1 97.06 89 LYS B N 1
ATOM 1813 C CA . LYS B 1 89 ? -2.393 18.656 16.422 1 97.06 89 LYS B CA 1
ATOM 1814 C C . LYS B 1 89 ? -1.977 17.438 17.25 1 97.06 89 LYS B C 1
ATOM 1816 O O . LYS B 1 89 ? -2.568 17.156 18.297 1 97.06 89 LYS B O 1
ATOM 1821 N N . VAL B 1 90 ? -1.021 16.828 16.766 1 98.25 90 VAL B N 1
ATOM 1822 C CA . VAL B 1 90 ? -0.447 15.664 17.438 1 98.25 90 VAL B CA 1
ATOM 1823 C C . VAL B 1 90 ? 0.93 16.016 18 1 98.25 90 VAL B C 1
ATOM 1825 O O . VAL B 1 90 ? 1.695 16.75 17.359 1 98.25 90 VAL B O 1
ATOM 1828 N N . ARG B 1 91 ? 1.157 15.555 19.156 1 98.25 91 ARG B N 1
ATOM 1829 C CA . ARG B 1 91 ? 2.471 15.797 19.75 1 98.25 91 ARG B CA 1
ATOM 1830 C C . ARG B 1 91 ? 3.557 15.023 19 1 98.25 91 ARG B C 1
ATOM 1832 O O . ARG B 1 91 ? 3.322 13.906 18.547 1 98.25 91 ARG B O 1
ATOM 1839 N N . ARG B 1 92 ? 4.742 15.523 18.969 1 98.12 92 ARG B N 1
ATOM 1840 C CA . ARG B 1 92 ? 5.848 14.984 18.188 1 98.12 92 ARG B CA 1
ATOM 1841 C C . ARG B 1 92 ? 6.191 13.57 18.641 1 98.12 92 ARG B C 1
ATOM 1843 O O . ARG B 1 92 ? 6.52 12.711 17.828 1 98.12 92 ARG B O 1
ATOM 1850 N N . GLU B 1 93 ? 6.129 13.367 20.016 1 98.06 93 GLU B N 1
ATOM 1851 C CA . GLU B 1 93 ? 6.543 12.078 20.562 1 98.06 93 GLU B CA 1
ATOM 1852 C C . GLU B 1 93 ? 5.516 10.992 20.25 1 98.06 93 GLU B C 1
ATOM 1854 O O . GLU B 1 93 ? 5.746 9.812 20.531 1 98.06 93 GLU B O 1
ATOM 1859 N N . ARG B 1 94 ? 4.441 11.375 19.719 1 98.5 94 ARG B N 1
ATOM 1860 C CA . ARG B 1 94 ? 3.391 10.414 19.391 1 98.5 94 ARG B CA 1
ATOM 1861 C C . ARG B 1 94 ? 3.266 10.219 17.891 1 98.5 94 ARG B C 1
ATOM 1863 O O . ARG B 1 94 ? 2.215 9.797 17.391 1 98.5 94 ARG B O 1
ATOM 1870 N N . ILE B 1 95 ? 4.289 10.586 17.109 1 98.69 95 ILE B N 1
ATOM 1871 C CA . ILE B 1 95 ? 4.371 10.398 15.664 1 98.69 95 ILE B CA 1
ATOM 1872 C C . ILE B 1 95 ? 5.469 9.391 15.328 1 98.69 95 ILE B C 1
ATOM 1874 O O . ILE B 1 95 ? 6.605 9.531 15.789 1 98.69 95 ILE B O 1
ATOM 1878 N N . VAL B 1 96 ? 5.156 8.383 14.641 1 98.75 96 VAL B N 1
ATOM 1879 C CA . VAL B 1 96 ? 6.125 7.391 14.18 1 98.75 96 VAL B CA 1
ATOM 1880 C C . VAL B 1 96 ? 6.035 7.254 12.656 1 98.75 96 VAL B C 1
ATOM 1882 O O . VAL B 1 96 ? 4.938 7.137 12.102 1 98.75 96 VAL B O 1
ATOM 1885 N N . ILE B 1 97 ? 7.129 7.277 11.977 1 98.62 97 ILE B N 1
ATOM 1886 C CA . ILE B 1 97 ? 7.188 7.129 10.523 1 98.62 97 ILE B CA 1
ATOM 1887 C C . ILE B 1 97 ? 8.109 5.969 10.164 1 98.62 97 ILE B C 1
ATOM 1889 O O . ILE B 1 97 ? 9.242 5.887 10.656 1 98.62 97 ILE B O 1
ATOM 1893 N N . ILE B 1 98 ? 7.684 5.086 9.352 1 98.5 98 ILE B N 1
ATOM 1894 C CA . ILE B 1 98 ? 8.453 3.928 8.898 1 98.5 98 ILE B CA 1
ATOM 1895 C C . ILE B 1 98 ? 8.742 4.043 7.406 1 98.5 98 ILE B C 1
ATOM 1897 O O . ILE B 1 98 ? 7.828 4.293 6.613 1 98.5 98 ILE B O 1
ATOM 1901 N N . PHE B 1 99 ? 9.969 3.951 7.023 1 97.88 99 PHE B N 1
ATOM 1902 C CA . PHE B 1 99 ? 10.383 3.963 5.625 1 97.88 99 PHE B CA 1
ATOM 1903 C C . PHE B 1 99 ? 10.594 2.545 5.113 1 97.88 99 PHE B C 1
ATOM 1905 O O . PHE B 1 99 ? 11.297 1.751 5.738 1 97.88 99 PHE B O 1
ATOM 1912 N N . LYS B 1 100 ? 10.008 2.254 3.957 1 96.06 100 LYS B N 1
ATOM 1913 C CA . LYS B 1 100 ? 10.086 0.914 3.379 1 96.06 100 LYS B CA 1
ATOM 1914 C C . LYS B 1 100 ? 10.562 0.966 1.93 1 96.06 100 LYS B C 1
ATOM 1916 O O . LYS B 1 100 ? 9.797 1.331 1.033 1 96.06 100 LYS B O 1
ATOM 1921 N N . PRO B 1 101 ? 11.789 0.568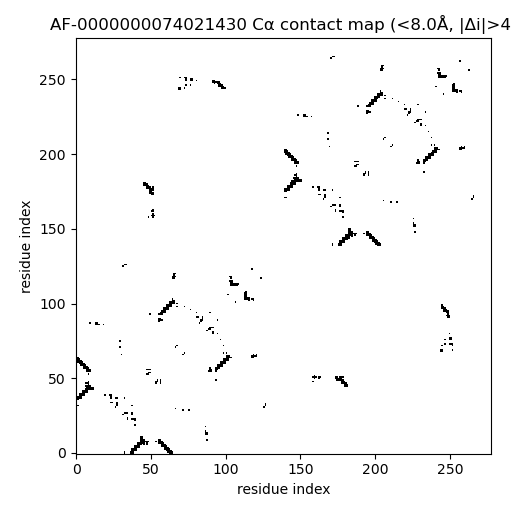 1.711 1 94.94 101 PRO B N 1
ATOM 1922 C CA . PRO B 1 101 ? 12.234 0.5 0.317 1 94.94 101 PRO B CA 1
ATOM 1923 C C . PRO B 1 101 ? 11.492 -0.566 -0.488 1 94.94 101 PRO B C 1
ATOM 1925 O O . PRO B 1 101 ? 11.188 -1.64 0.037 1 94.94 101 PRO B O 1
ATOM 1928 N N . VAL B 1 102 ? 11.188 -0.207 -1.68 1 94.06 102 VAL B N 1
ATOM 1929 C CA . VAL B 1 102 ? 10.523 -1.126 -2.604 1 94.06 102 VAL B CA 1
ATOM 1930 C C . VAL B 1 102 ? 11.438 -1.399 -3.797 1 94.06 102 VAL B C 1
ATOM 1932 O O . VAL B 1 102 ? 12.055 -0.479 -4.344 1 94.06 102 VAL B O 1
ATOM 1935 N N . SER B 1 103 ? 11.523 -2.689 -4.141 1 93.62 103 SER B N 1
ATOM 1936 C CA . SER B 1 103 ? 12.336 -3.045 -5.301 1 93.62 103 SER B CA 1
ATOM 1937 C C . SER B 1 103 ? 11.617 -2.703 -6.602 1 93.62 103 SER B C 1
ATOM 1939 O O . SER B 1 103 ? 10.414 -2.943 -6.734 1 93.62 103 SER B O 1
ATOM 1941 N N . ALA B 1 104 ? 12.312 -2.262 -7.594 1 93.19 104 ALA B N 1
ATOM 1942 C CA . ALA B 1 104 ? 11.773 -1.759 -8.852 1 93.19 104 ALA B CA 1
ATOM 1943 C C . ALA B 1 104 ? 10.992 -2.846 -9.586 1 93.19 104 ALA B C 1
ATOM 1945 O O . ALA B 1 104 ? 9.891 -2.598 -10.094 1 93.19 104 ALA B O 1
ATOM 1946 N N . LEU B 1 105 ? 11.516 -4.066 -9.562 1 93.19 105 LEU B N 1
ATOM 1947 C CA . LEU B 1 105 ? 10.906 -5.16 -10.32 1 93.19 105 LEU B CA 1
ATOM 1948 C C . LEU B 1 105 ? 9.711 -5.734 -9.57 1 93.19 105 LEU B C 1
ATOM 1950 O O . LEU B 1 105 ? 9.039 -6.641 -10.07 1 93.19 105 LEU B O 1
ATOM 1954 N N . TYR B 1 106 ? 9.414 -5.141 -8.461 1 94.69 106 TYR B N 1
ATOM 1955 C CA . TYR B 1 106 ? 8.297 -5.609 -7.648 1 94.69 106 TYR B CA 1
ATOM 1956 C C . TYR B 1 106 ? 7.25 -4.512 -7.473 1 94.69 106 TYR B C 1
ATOM 1958 O O . TYR B 1 106 ? 6.457 -4.547 -6.531 1 94.69 106 TYR B O 1
ATOM 1966 N N . CYS B 1 107 ? 7.34 -3.658 -8.375 1 95.25 107 CYS B N 1
ATOM 1967 C CA . CYS B 1 107 ? 6.375 -2.564 -8.414 1 95.25 107 CYS B CA 1
ATOM 1968 C C . CYS B 1 107 ? 5.934 -2.281 -9.844 1 95.25 107 CYS B C 1
ATOM 1970 O O . CYS B 1 107 ? 6.766 -2.158 -10.742 1 95.25 107 CYS B O 1
ATOM 1972 N N . SER B 1 108 ? 4.672 -2.152 -9.93 1 94.62 108 SER B N 1
ATOM 1973 C CA . SER B 1 108 ? 4.148 -1.956 -11.281 1 94.62 108 SER B CA 1
ATOM 1974 C C . SER B 1 108 ? 3.854 -0.485 -11.547 1 94.62 108 SER B C 1
ATOM 1976 O O . SER B 1 108 ? 3.723 0.309 -10.617 1 94.62 108 SER B O 1
ATOM 1978 N N . PHE B 1 109 ? 3.846 -0.14 -12.797 1 89.12 109 PHE B N 1
ATOM 1979 C CA . PHE B 1 109 ? 3.404 1.168 -13.266 1 89.12 109 PHE B CA 1
ATOM 1980 C C . PHE B 1 109 ? 2.943 1.097 -14.719 1 89.12 109 PHE B C 1
ATOM 1982 O O . PHE B 1 109 ? 3.703 0.683 -15.594 1 89.12 109 PHE B O 1
ATOM 1989 N N . ASN B 1 110 ? 1.714 1.493 -14.906 1 90.12 110 ASN B N 1
ATOM 1990 C CA . ASN B 1 110 ? 1.151 1.608 -16.25 1 90.12 110 ASN B CA 1
ATOM 1991 C C . ASN B 1 110 ? 1.381 0.34 -17.062 1 90.12 110 ASN B C 1
ATOM 1993 O O . ASN B 1 110 ? 1.838 0.405 -18.203 1 90.12 110 ASN B O 1
ATOM 1997 N N . GLY B 1 111 ? 1.131 -0.757 -16.484 1 90.44 111 GLY B N 1
ATOM 1998 C CA . GLY B 1 111 ? 1.18 -2.033 -17.188 1 90.44 111 GLY B CA 1
ATOM 1999 C C . GLY B 1 111 ? 2.572 -2.633 -17.234 1 90.44 111 GLY B C 1
ATOM 2000 O O . GLY B 1 111 ? 2.783 -3.672 -17.859 1 90.44 111 GLY B O 1
ATOM 2001 N N . GLU B 1 112 ? 3.506 -1.954 -16.641 1 93.56 112 GLU B N 1
ATOM 2002 C CA . GLU B 1 112 ? 4.895 -2.404 -16.625 1 93.56 112 GLU B CA 1
ATOM 2003 C C . GLU B 1 112 ? 5.441 -2.443 -15.203 1 93.56 112 GLU B C 1
ATOM 2005 O O . GLU B 1 112 ? 4.789 -1.981 -14.266 1 93.56 112 GLU B O 1
ATOM 2010 N N . LEU B 1 113 ? 6.617 -3.125 -15.156 1 94 113 LEU B N 1
ATOM 2011 C CA . LEU B 1 113 ? 7.375 -3.004 -13.914 1 94 113 LEU B CA 1
ATOM 2012 C C . LEU B 1 113 ? 8.422 -1.896 -14.023 1 94 113 LEU B C 1
ATOM 2014 O O . LEU B 1 113 ? 8.805 -1.509 -15.125 1 94 113 LEU B O 1
ATOM 2018 N N . HIS B 1 114 ? 8.797 -1.366 -12.961 1 91.88 114 HIS B N 1
ATOM 2019 C CA . HIS B 1 114 ? 9.789 -0.296 -12.984 1 91.88 114 HIS B CA 1
ATOM 2020 C C . HIS B 1 114 ? 11.164 -0.828 -13.367 1 91.88 114 HIS B C 1
ATOM 2022 O O . HIS B 1 114 ? 11.453 -2.01 -13.172 1 91.88 114 HIS B O 1
ATOM 2028 N N . ASP B 1 115 ? 11.891 0.115 -13.898 1 87.38 115 ASP B N 1
ATOM 2029 C CA . ASP B 1 115 ? 13.258 -0.207 -14.289 1 87.38 115 ASP B CA 1
ATOM 2030 C C . ASP B 1 115 ? 14.18 -0.225 -13.078 1 87.38 115 ASP B C 1
ATOM 2032 O O . ASP B 1 115 ? 14.195 0.721 -12.289 1 87.38 115 ASP B O 1
ATOM 2036 N N . PRO B 1 116 ? 15 -1.328 -12.953 1 87.69 116 PRO B N 1
ATOM 2037 C CA . PRO B 1 116 ? 15.914 -1.415 -11.812 1 87.69 116 PRO B CA 1
ATOM 2038 C C . PRO B 1 116 ? 16.875 -0.225 -11.734 1 87.69 116 PRO B C 1
ATOM 2040 O O . PRO B 1 116 ? 17.406 0.065 -10.664 1 87.69 116 PRO B O 1
ATOM 2043 N N . LYS B 1 117 ? 17.062 0.513 -12.734 1 82.88 117 LYS B N 1
ATOM 2044 C CA . LYS B 1 117 ? 17.969 1.659 -12.781 1 82.88 117 LYS B CA 1
ATOM 2045 C C . LYS B 1 117 ? 17.469 2.781 -11.867 1 82.88 117 LYS B C 1
ATOM 2047 O O . LYS B 1 117 ? 18.266 3.596 -11.391 1 82.88 117 LYS B O 1
ATOM 2052 N N . ILE B 1 118 ? 16.219 2.799 -11.641 1 81.38 118 ILE B N 1
ATOM 2053 C CA . ILE B 1 118 ? 15.648 3.887 -10.859 1 81.38 118 ILE B CA 1
ATOM 2054 C C . ILE B 1 118 ? 16 3.719 -9.383 1 81.38 118 ILE B C 1
ATOM 2056 O O . ILE B 1 118 ? 15.875 4.656 -8.594 1 81.38 118 ILE B O 1
ATOM 2060 N N . GLU B 1 119 ? 16.453 2.576 -9.031 1 84.25 119 GLU B N 1
ATOM 2061 C CA . GLU B 1 119 ? 16.875 2.322 -7.656 1 84.25 119 GLU B CA 1
ATOM 2062 C C . GLU B 1 119 ? 18.188 3.031 -7.332 1 84.25 119 GLU B C 1
ATOM 2064 O O . GLU B 1 119 ? 18.469 3.318 -6.168 1 84.25 119 GLU B O 1
ATOM 2069 N N . GLN B 1 120 ? 19.125 3.162 -8.203 1 73.69 120 GLN B N 1
ATOM 2070 C CA . GLN B 1 120 ? 20.469 3.693 -7.984 1 73.69 120 GLN B CA 1
ATOM 2071 C C . GLN B 1 120 ? 20.453 5.219 -7.906 1 73.69 120 GLN B C 1
ATOM 2073 O O . GLN B 1 120 ? 21.422 5.832 -7.465 1 73.69 120 GLN B O 1
ATOM 2078 N N . ASP B 1 121 ? 19.359 5.891 -7.527 1 63.5 121 ASP B N 1
ATOM 2079 C CA . ASP B 1 121 ? 19.203 7.332 -7.332 1 63.5 121 ASP B CA 1
ATOM 2080 C C . ASP B 1 121 ? 20.156 8.109 -8.242 1 63.5 121 ASP B C 1
ATOM 2082 O O . ASP B 1 121 ? 20.438 9.281 -7.996 1 63.5 121 ASP B O 1
ATOM 2086 N N . LEU B 1 122 ? 20.953 7.395 -9.156 1 52.34 122 LEU B N 1
ATOM 2087 C CA . LEU B 1 122 ? 21.938 8.156 -9.898 1 52.34 122 LEU B CA 1
ATOM 2088 C C . LEU B 1 122 ? 21.312 9.398 -10.539 1 52.34 122 LEU B C 1
ATOM 2090 O O . LEU B 1 122 ? 20.094 9.516 -10.594 1 52.34 122 LEU B O 1
ATOM 2094 N N . ASP B 1 123 ? 21.891 9.984 -11.781 1 45.31 123 ASP B N 1
ATOM 2095 C CA . ASP B 1 123 ? 21.594 11.266 -12.422 1 45.31 123 ASP B CA 1
ATOM 2096 C C . ASP B 1 123 ? 20.156 11.32 -12.906 1 45.31 123 ASP B C 1
ATOM 2098 O O . ASP B 1 123 ? 19.891 11.242 -14.102 1 45.31 123 ASP B O 1
ATOM 2102 N N . LEU B 1 124 ? 19.266 10.609 -12.367 1 45.91 124 LEU B N 1
ATOM 2103 C CA . LEU B 1 124 ? 18.062 10.594 -13.195 1 45.91 124 LEU B CA 1
ATOM 2104 C C . LEU B 1 124 ? 17.609 12.016 -13.531 1 45.91 124 LEU B C 1
ATOM 2106 O O . LEU B 1 124 ? 17.578 12.883 -12.656 1 45.91 124 LEU B O 1
ATOM 2110 N N . PRO B 1 125 ? 17.594 12.344 -14.711 1 41 125 PRO B N 1
ATOM 2111 C CA . PRO B 1 125 ? 17.125 13.656 -15.164 1 41 125 PRO B CA 1
ATOM 2112 C C . PRO B 1 125 ? 15.789 14.047 -14.531 1 41 125 PRO B C 1
ATOM 2114 O O . PRO B 1 125 ? 14.984 13.172 -14.188 1 41 125 PRO B O 1
ATOM 2117 N N . LEU B 1 126 ? 15.766 15.156 -13.844 1 40.94 126 LEU B N 1
ATOM 2118 C CA . LEU B 1 126 ? 14.562 15.867 -13.43 1 40.94 126 LEU B CA 1
ATOM 2119 C C . LEU B 1 126 ? 13.414 15.617 -14.406 1 40.94 126 LEU B C 1
ATOM 2121 O O . LEU B 1 126 ? 13.625 15.594 -15.617 1 40.94 126 LEU B O 1
ATOM 2125 N N . CYS B 1 127 ? 12.5 14.812 -14.086 1 40.28 127 CYS B N 1
ATOM 2126 C CA . CYS B 1 127 ? 11.352 14.594 -14.953 1 40.28 127 CYS B CA 1
ATOM 2127 C C . CYS B 1 127 ? 11.062 15.836 -15.797 1 40.28 127 CYS B C 1
ATOM 2129 O O . CYS B 1 127 ? 11.125 16.953 -15.297 1 40.28 127 CYS B O 1
ATOM 2131 N N . PRO B 1 128 ? 10.984 15.727 -17.109 1 36.38 128 PRO B N 1
ATOM 2132 C CA . PRO B 1 128 ? 10.711 16.875 -17.969 1 36.38 128 PRO B CA 1
ATOM 2133 C C . PRO B 1 128 ? 9.531 17.719 -17.469 1 36.38 128 PRO B C 1
ATOM 2135 O O . PRO B 1 128 ? 8.555 17.172 -16.953 1 36.38 128 PRO B O 1
ATOM 2138 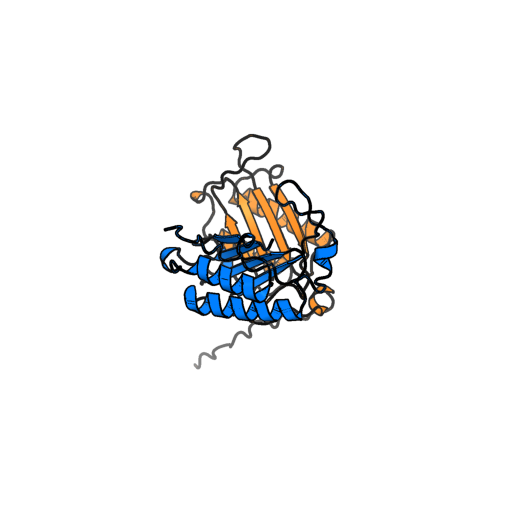N N . SER B 1 129 ? 9.766 18.938 -16.969 1 33.28 129 SER B N 1
ATOM 2139 C CA . SER B 1 129 ? 8.766 19.969 -16.688 1 33.28 129 SER B CA 1
ATOM 2140 C C . SER B 1 129 ? 7.641 19.938 -17.719 1 33.28 129 SER B C 1
ATOM 2142 O O . SER B 1 129 ? 7.895 19.781 -18.922 1 33.28 129 SER B O 1
ATOM 2144 N N . ALA B 1 130 ? 6.375 19.641 -17.375 1 33 130 ALA B N 1
ATOM 2145 C CA . ALA B 1 130 ? 5.25 19.922 -18.266 1 33 130 ALA B CA 1
ATOM 2146 C C . ALA B 1 130 ? 5.469 21.234 -19.031 1 33 130 ALA B C 1
ATOM 2148 O O . ALA B 1 130 ? 5.723 22.281 -18.438 1 33 130 ALA B O 1
ATOM 2149 N N . SER B 1 131 ? 5.852 21.25 -20.281 1 29.14 131 SER B N 1
ATOM 2150 C CA . SER B 1 131 ? 5.922 22.422 -21.141 1 29.14 131 SER B CA 1
ATOM 2151 C C . SER B 1 131 ? 4.668 23.281 -21.016 1 29.14 131 SER B C 1
ATOM 2153 O O . SER B 1 131 ? 3.551 22.766 -21.141 1 29.14 131 SER B O 1
ATOM 2155 N N . LYS B 1 132 ? 4.699 24.469 -20.328 1 31.77 132 LYS B N 1
ATOM 2156 C CA . LYS B 1 132 ? 3.764 25.578 -20.469 1 31.77 132 LYS B CA 1
ATOM 2157 C C . LYS B 1 132 ? 3.5 25.891 -21.938 1 31.77 132 LYS B C 1
ATOM 2159 O O . LYS B 1 132 ? 4.402 26.328 -22.656 1 31.77 132 LYS B O 1
ATOM 2164 N N . GLU B 1 133 ? 2.664 25.156 -22.688 1 29.06 133 GLU B N 1
ATOM 2165 C CA . GLU B 1 133 ? 2.188 25.781 -23.922 1 29.06 133 GLU B CA 1
ATOM 2166 C C . GLU B 1 133 ? 1.635 27.172 -23.656 1 29.06 133 GLU B C 1
ATOM 2168 O O . GLU B 1 133 ? 0.709 27.344 -22.859 1 29.06 133 GLU B O 1
ATOM 2173 N N . THR B 1 134 ? 2.488 28.203 -23.703 1 29.92 134 THR B N 1
ATOM 2174 C CA . THR B 1 134 ? 2.211 29.609 -23.875 1 29.92 134 THR B CA 1
ATOM 2175 C C . THR B 1 134 ? 1.194 29.828 -25 1 29.92 134 THR B C 1
ATOM 2177 O O . THR B 1 134 ? 1.466 29.516 -26.156 1 29.92 134 THR B O 1
ATOM 2180 N N . GLY B 1 135 ? -0.091 29.516 -24.828 1 29.25 135 GLY B N 1
ATOM 2181 C CA . GLY B 1 135 ? -1.11 30.031 -25.719 1 29.25 135 GLY B CA 1
ATOM 2182 C C . GLY B 1 135 ? -0.924 31.516 -26.031 1 29.25 135 GLY B C 1
ATOM 2183 O O . GLY B 1 135 ? -0.779 32.344 -25.125 1 29.25 135 GLY B O 1
ATOM 2184 N N . GLY B 1 136 ? -0.19 31.859 -27.141 1 31.39 136 GLY B N 1
ATOM 2185 C CA . GLY B 1 136 ? -0.101 33.125 -27.828 1 31.39 136 GLY B CA 1
ATOM 2186 C C . GLY B 1 136 ? -1.439 33.844 -27.969 1 31.39 136 GLY B C 1
ATOM 2187 O O . GLY B 1 136 ? -2.379 33.281 -28.547 1 31.39 136 GLY B O 1
ATOM 2188 N N . SER B 1 137 ? -1.907 34.625 -26.984 1 27.5 137 SER B N 1
ATOM 2189 C CA . SER B 1 137 ? -2.941 35.656 -27.156 1 27.5 137 SER B CA 1
ATOM 2190 C C . SER B 1 137 ? -2.627 36.562 -28.344 1 27.5 137 SER B C 1
ATOM 2192 O O . SER B 1 137 ? -1.579 37.219 -28.375 1 27.5 137 SER B O 1
ATOM 2194 N N . SER B 1 138 ? -2.924 36.094 -29.578 1 27.61 138 SER B N 1
ATOM 2195 C CA . SER B 1 138 ? -3.082 37.062 -30.656 1 27.61 138 SER B CA 1
ATOM 2196 C C . SER B 1 138 ? -3.871 38.281 -30.188 1 27.61 138 SER B C 1
ATOM 2198 O O . SER B 1 138 ? -5.004 38.156 -29.719 1 27.61 138 SER B O 1
ATOM 2200 N N . GLU B 1 139 ? -3.098 39.312 -29.859 1 22.45 139 GLU B N 1
ATOM 2201 C CA . GLU B 1 139 ? -3.576 40.625 -30.297 1 22.45 139 GLU B CA 1
ATOM 2202 C C . GLU B 1 139 ? -3.656 40.719 -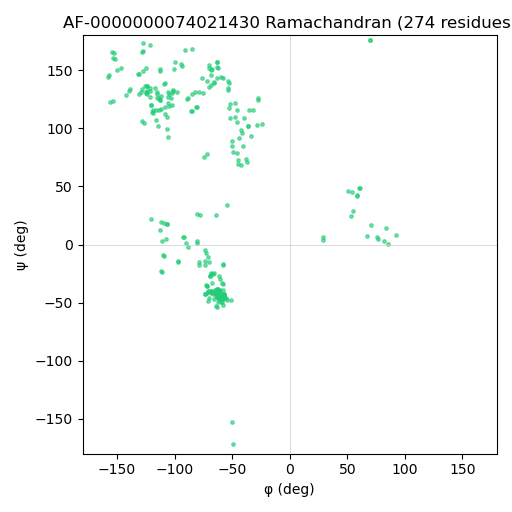31.828 1 22.45 139 GLU B C 1
ATOM 2204 O O . GLU B 1 139 ? -2.779 40.188 -32.531 1 22.45 139 GLU B O 1
#

Secondary structure (DSSP, 8-state):
--EEEEEE-S-GGGS-TTHHHHHHHHHHHHHT--GGG-EEEEE-S-EEEETTB-S--EEEEEEEES---HHHHHHHHHHHHHHHHHHH---GGGEEEEEEEE-GGG-EETTEEPPGGGGG-------------------/--EEEEEE-S-GGGS-TTHHHHHHHHHHHHHT--GGG-EEEEE-S-S--BTTB-S--EEEEEEESS---HHHHHHHHHHHHHHHHHHH---GGGEEEEEEE--GGGBEETTEEPPGGGGG--S----------------